Protein AF-A0A7S3JPE2-F1 (afdb_monomer_lite)

Secondary structure (DSSP, 8-state):
-PPPHHHHHHHHHHHHHHHTTSPP-HHHHHHHHHHHHHHHHH-SS--S--EEEBTTS-EEEGGG-EE-S-HHHHHHHHHH--S---BBPTTS-HHHHHHTTPEEHHHHHHHTTHHHHHHSPPPPGGGS-TT---HHHHHHHHHHHHHHTTEEEEEEEEE-----TTS-SSGGGGGGSS-EEEEEEEEGGGPPPPHHHHHHHHS-SSTT--GGGGGGT-S---------

InterPro domains:
  IPR052972 Sacsin chaperone regulator [PTHR15600] (1-226)

Structure (mmCIF, N/CA/C/O backbone):
data_AF-A0A7S3JPE2-F1
#
_entry.id   AF-A0A7S3JPE2-F1
#
loop_
_atom_site.group_PDB
_atom_site.id
_atom_site.type_symbol
_atom_site.label_atom_id
_atom_site.label_alt_id
_atom_site.label_comp_id
_atom_site.label_asym_id
_atom_site.label_entity_id
_atom_site.label_seq_id
_atom_site.pdbx_PDB_ins_code
_atom_site.Cartn_x
_atom_site.Cartn_y
_atom_site.Cartn_z
_atom_site.occupancy
_atom_site.B_iso_or_equiv
_atom_site.auth_seq_id
_atom_site.auth_comp_id
_atom_site.auth_asym_id
_atom_site.auth_atom_id
_atom_site.pdbx_PDB_model_num
ATOM 1 N N . GLU A 1 1 ? -33.546 12.720 31.652 1.00 46.75 1 GLU A N 1
ATOM 2 C CA . GLU A 1 1 ? -32.183 13.197 31.360 1.00 46.75 1 GLU A CA 1
ATOM 3 C C . GLU A 1 1 ? -31.677 12.345 30.214 1.00 46.75 1 GLU A C 1
ATOM 5 O O . GLU A 1 1 ? -31.741 11.127 30.328 1.00 46.75 1 GLU A O 1
ATOM 10 N N . GLU A 1 2 ? -31.349 12.950 29.074 1.00 67.19 2 GLU A N 1
ATOM 11 C CA . GLU A 1 2 ? -30.699 12.227 27.976 1.00 67.19 2 GLU A CA 1
ATOM 12 C C . GLU A 1 2 ? -29.197 12.232 28.249 1.00 67.19 2 GLU A C 1
ATOM 14 O O . GLU A 1 2 ? -28.631 13.287 28.535 1.00 67.19 2 GLU A O 1
ATOM 19 N N . PHE A 1 3 ? -28.575 11.055 28.217 1.00 73.44 3 PHE A N 1
ATOM 20 C CA . PHE A 1 3 ? -27.128 10.927 28.360 1.00 73.44 3 PHE A CA 1
ATOM 21 C C . PHE A 1 3 ? -26.433 11.560 27.154 1.00 73.44 3 PHE A C 1
ATOM 23 O O . PHE A 1 3 ? -26.803 11.304 26.006 1.00 73.44 3 PHE A O 1
ATOM 30 N N . GLY A 1 4 ? -25.429 12.390 27.419 1.00 81.44 4 GLY A N 1
ATOM 31 C CA . GLY A 1 4 ? -24.602 13.009 26.392 1.00 81.44 4 GLY A CA 1
ATOM 32 C C . GLY A 1 4 ? -23.394 12.149 26.020 1.00 81.44 4 GLY A C 1
ATOM 33 O O . GLY A 1 4 ? -23.005 11.226 26.732 1.00 81.44 4 GLY A O 1
ATOM 34 N N . VAL A 1 5 ? -22.731 12.508 24.918 1.00 84.31 5 VAL A N 1
ATOM 35 C CA . VAL A 1 5 ? -21.476 11.867 24.474 1.00 84.31 5 VAL A CA 1
ATOM 36 C C . VAL A 1 5 ? -20.401 11.887 25.569 1.00 84.31 5 VAL A C 1
ATOM 38 O O . VAL A 1 5 ? -19.693 10.900 25.765 1.00 84.31 5 VAL A O 1
ATOM 41 N N . GLU A 1 6 ? -20.308 12.988 26.314 1.00 85.75 6 GLU A N 1
ATOM 42 C CA . GLU A 1 6 ? -19.342 13.154 27.405 1.00 85.75 6 GLU A CA 1
ATOM 43 C C . GLU A 1 6 ? -19.553 12.147 28.545 1.00 85.75 6 GLU A C 1
ATOM 45 O O . GLU A 1 6 ? -18.578 11.679 29.136 1.00 85.75 6 GLU A O 1
ATOM 50 N N . ASP A 1 7 ? -20.801 11.746 28.813 1.00 87.69 7 ASP A N 1
ATOM 51 C CA . ASP A 1 7 ? -21.116 10.754 29.846 1.00 87.69 7 ASP A CA 1
ATOM 52 C C . ASP A 1 7 ? -20.586 9.370 29.450 1.00 87.69 7 ASP A C 1
ATOM 54 O O . ASP A 1 7 ? -20.010 8.652 30.272 1.00 87.69 7 ASP A O 1
ATOM 58 N N . TYR A 1 8 ? -20.700 9.013 28.167 1.00 88.56 8 TYR A N 1
ATOM 59 C CA . TYR A 1 8 ? -20.162 7.759 27.638 1.00 88.56 8 TYR A CA 1
ATOM 60 C C . TYR A 1 8 ? -18.626 7.752 27.612 1.00 88.56 8 TYR A C 1
ATOM 62 O O . TYR A 1 8 ? -18.006 6.747 27.969 1.00 88.56 8 TYR A O 1
ATOM 70 N N . ILE A 1 9 ? -17.990 8.879 27.266 1.00 88.12 9 ILE A N 1
ATOM 71 C CA . ILE A 1 9 ? -16.526 9.031 27.354 1.00 88.12 9 ILE A CA 1
ATOM 72 C C . ILE A 1 9 ? -16.065 8.892 28.811 1.00 88.12 9 ILE A C 1
ATOM 74 O O . ILE A 1 9 ? -15.059 8.235 29.097 1.00 88.12 9 ILE A O 1
ATOM 78 N N . PHE A 1 10 ? -16.801 9.484 29.751 1.00 88.19 10 PHE A N 1
ATOM 79 C CA . PHE A 1 10 ? -16.510 9.365 31.174 1.00 88.19 10 PHE A CA 1
ATOM 80 C C . PHE A 1 10 ? -16.657 7.923 31.675 1.00 88.19 10 PHE A C 1
ATOM 82 O O . PHE A 1 10 ? -15.790 7.448 32.413 1.00 88.19 10 PHE A O 1
ATOM 89 N N . ALA A 1 11 ? -17.691 7.203 31.234 1.00 89.38 11 ALA A N 1
ATOM 90 C CA . ALA A 1 11 ? -17.886 5.793 31.559 1.00 89.38 11 ALA A CA 1
ATOM 91 C C . ALA A 1 11 ? -16.708 4.924 31.081 1.00 89.38 11 ALA A C 1
ATOM 93 O O . ALA A 1 11 ? -16.171 4.142 31.866 1.00 89.38 11 ALA A O 1
ATOM 94 N N . LEU A 1 12 ? -16.220 5.129 29.852 1.00 89.75 12 LEU A N 1
ATOM 95 C CA . LEU A 1 12 ? -15.028 4.434 29.344 1.00 89.75 12 LEU A CA 1
ATOM 96 C C . LEU A 1 12 ? -13.778 4.719 30.189 1.00 89.75 12 LEU A C 1
ATOM 98 O O . LEU A 1 12 ? -13.019 3.805 30.504 1.00 89.75 12 LEU A O 1
ATOM 102 N N . ARG A 1 13 ? -13.583 5.969 30.626 1.00 88.38 13 ARG A N 1
ATOM 103 C CA . ARG A 1 13 ? -12.482 6.328 31.541 1.00 88.38 13 ARG A CA 1
ATOM 104 C C . ARG A 1 13 ? -12.628 5.685 32.920 1.00 88.38 13 ARG A C 1
ATOM 106 O O . ARG A 1 13 ? -11.625 5.427 33.582 1.00 88.38 13 ARG A O 1
ATOM 113 N N . MET A 1 14 ? -13.852 5.438 33.382 1.00 89.12 14 MET A N 1
ATOM 114 C CA . MET A 1 14 ? -14.084 4.718 34.636 1.00 89.12 14 MET A CA 1
ATOM 115 C C . MET A 1 14 ? -13.747 3.234 34.511 1.00 89.12 14 MET A C 1
ATOM 117 O O . MET A 1 14 ? -13.112 2.692 35.416 1.00 89.12 14 MET A O 1
ATOM 121 N N . ILE A 1 15 ? -14.087 2.608 33.381 1.00 88.12 15 ILE A N 1
ATOM 122 C CA . ILE A 1 15 ? -13.673 1.234 33.059 1.00 88.12 15 ILE A CA 1
ATOM 123 C C . ILE A 1 15 ? -12.139 1.146 33.034 1.00 88.12 15 ILE A C 1
ATOM 125 O O . ILE A 1 15 ? -11.559 0.309 33.726 1.00 88.12 15 ILE A O 1
ATOM 129 N N . GLU A 1 16 ? -11.470 2.074 32.341 1.00 89.00 16 GLU A N 1
ATOM 130 C CA . GLU A 1 16 ? -10.002 2.151 32.296 1.00 89.00 16 GLU A CA 1
ATOM 131 C C . GLU A 1 16 ? -9.390 2.300 33.697 1.00 89.00 16 GLU A C 1
ATOM 133 O O . GLU A 1 16 ? -8.467 1.574 34.053 1.00 89.00 16 GLU A O 1
ATOM 138 N N . LYS A 1 17 ? -9.918 3.197 34.541 1.00 88.31 17 LYS A N 1
ATOM 139 C CA . LYS A 1 17 ? -9.412 3.387 35.912 1.00 88.31 17 LYS A CA 1
ATOM 140 C C . LYS A 1 17 ? -9.622 2.169 36.806 1.00 88.31 17 LYS A C 1
ATOM 142 O O . LYS A 1 17 ? -8.779 1.908 37.662 1.00 88.31 17 LYS A O 1
ATOM 147 N N . ARG A 1 18 ? -10.736 1.450 36.638 1.00 88.31 18 ARG A N 1
ATOM 148 C CA . ARG A 1 18 ? -11.056 0.246 37.418 1.00 88.31 18 ARG A CA 1
ATOM 149 C C . ARG A 1 18 ? -10.109 -0.906 37.080 1.00 88.31 18 ARG A C 1
ATOM 15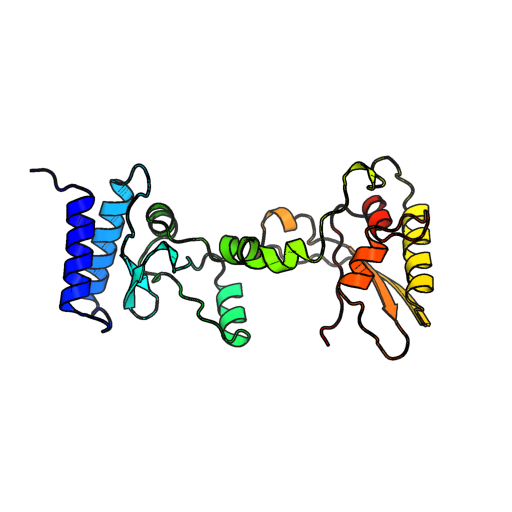1 O O . ARG A 1 18 ? -9.665 -1.609 37.981 1.00 88.31 18 ARG A O 1
ATOM 158 N N . ILE A 1 19 ? -9.815 -1.087 35.796 1.00 84.06 19 ILE A N 1
ATOM 159 C CA . ILE A 1 19 ? -9.074 -2.244 35.264 1.00 84.06 19 ILE A CA 1
ATOM 160 C C . ILE A 1 19 ? -7.566 -1.949 35.167 1.00 84.06 19 ILE A C 1
ATOM 162 O O . ILE A 1 19 ? -6.719 -2.848 35.240 1.00 84.06 19 ILE A O 1
ATOM 166 N N . GLY A 1 20 ? -7.207 -0.670 35.058 1.00 80.50 20 GLY A N 1
ATOM 167 C CA . GLY A 1 20 ? -5.842 -0.194 34.906 1.00 80.50 20 GLY A CA 1
ATOM 168 C C . GLY A 1 20 ? -5.256 -0.601 33.556 1.00 80.50 20 GLY A C 1
ATOM 169 O O . GLY A 1 20 ? -5.833 -0.350 32.506 1.00 80.50 20 GLY A O 1
ATOM 170 N N . ARG A 1 21 ? -4.076 -1.234 33.585 1.00 73.25 21 ARG A N 1
ATOM 171 C CA . ARG A 1 21 ? -3.385 -1.748 32.384 1.00 73.25 21 ARG A CA 1
ATOM 172 C C . ARG A 1 21 ? -3.678 -3.225 32.091 1.00 73.25 21 ARG A C 1
ATOM 174 O O . ARG A 1 21 ? -3.005 -3.819 31.249 1.00 73.25 21 ARG A O 1
ATOM 181 N N . SER A 1 22 ? -4.618 -3.821 32.816 1.00 84.06 22 SER A N 1
ATOM 182 C CA . SER A 1 22 ? -4.989 -5.229 32.656 1.00 84.06 22 SER A CA 1
ATOM 183 C C . SER A 1 22 ? -5.869 -5.427 31.419 1.00 84.06 22 SER A C 1
ATOM 185 O O . SER A 1 22 ? -6.397 -4.464 30.866 1.00 84.06 22 SER A O 1
ATOM 187 N N . GLN A 1 23 ? -6.006 -6.675 30.972 1.00 89.69 23 GLN A N 1
ATOM 188 C CA . GLN A 1 23 ? -6.914 -7.016 29.876 1.00 89.69 23 GLN A CA 1
ATOM 189 C C . GLN A 1 23 ? -8.369 -6.949 30.356 1.00 89.69 23 GLN A C 1
ATOM 191 O O . GLN A 1 23 ? -8.666 -7.369 31.474 1.00 89.69 23 GLN A O 1
ATOM 196 N N . LEU A 1 24 ? -9.244 -6.419 29.505 1.00 90.00 24 LEU A N 1
ATOM 197 C CA . LEU A 1 24 ? -10.694 -6.453 29.649 1.00 90.00 24 LEU A CA 1
ATOM 198 C C . LEU A 1 24 ? -11.154 -7.915 29.614 1.00 90.00 24 LEU A C 1
ATOM 200 O O . LEU A 1 24 ? -10.693 -8.696 28.768 1.00 90.00 24 LEU A O 1
ATOM 204 N N . ASP A 1 25 ? -12.060 -8.273 30.519 1.00 90.81 25 ASP A N 1
ATOM 205 C CA . ASP A 1 25 ? -12.820 -9.513 30.394 1.00 90.81 25 ASP A CA 1
ATOM 206 C C . ASP A 1 25 ? -13.872 -9.388 29.274 1.00 90.81 25 ASP A C 1
ATOM 208 O O . ASP A 1 25 ? -13.986 -8.348 28.617 1.00 90.81 25 ASP A O 1
ATOM 212 N N . ASP A 1 26 ? -14.588 -10.476 28.983 1.00 91.06 26 ASP A N 1
ATOM 213 C CA . ASP A 1 26 ? -15.545 -10.490 27.872 1.00 91.06 26 ASP A CA 1
ATOM 214 C C . ASP A 1 26 ? -16.728 -9.526 28.121 1.00 91.06 26 ASP A C 1
ATOM 216 O O . ASP A 1 26 ? -17.149 -8.834 27.191 1.00 91.06 26 ASP A O 1
ATOM 220 N N . ASP A 1 27 ? -17.192 -9.399 29.371 1.00 91.50 27 ASP A N 1
ATOM 221 C CA . ASP A 1 27 ? -18.303 -8.517 29.758 1.00 91.50 27 ASP A CA 1
ATOM 222 C C . ASP A 1 27 ? -17.912 -7.032 29.641 1.00 91.50 27 ASP A C 1
ATOM 224 O O . ASP A 1 27 ? -18.658 -6.208 29.101 1.00 91.50 27 ASP A O 1
ATOM 228 N N . ASP A 1 28 ? -16.720 -6.673 30.117 1.00 90.88 28 ASP A N 1
ATOM 229 C CA . ASP A 1 28 ? -16.182 -5.317 30.059 1.00 90.88 28 ASP A CA 1
ATOM 230 C C . ASP A 1 28 ? -15.832 -4.911 28.626 1.00 90.88 28 ASP A C 1
ATOM 232 O O . ASP A 1 28 ? -15.977 -3.743 28.252 1.00 90.88 28 ASP A O 1
ATOM 236 N N . LEU A 1 29 ? -15.399 -5.865 27.800 1.00 92.56 29 LEU A N 1
ATOM 237 C CA . LEU A 1 29 ? -15.148 -5.644 26.381 1.00 92.56 29 LEU A CA 1
ATOM 238 C C . LEU A 1 29 ? -16.448 -5.383 25.609 1.00 92.56 29 LEU A C 1
ATOM 240 O O . LEU A 1 29 ? -16.477 -4.494 24.749 1.00 92.56 29 LEU A O 1
ATOM 244 N N . GLU A 1 30 ? -17.519 -6.118 25.909 1.00 93.00 30 GLU A N 1
ATOM 245 C CA . GLU A 1 30 ? -18.840 -5.891 25.318 1.00 93.00 30 GLU A CA 1
ATOM 246 C C . GLU A 1 30 ? -19.401 -4.525 25.740 1.00 93.00 30 GLU A C 1
ATOM 248 O O . GLU A 1 30 ? -19.818 -3.734 24.888 1.00 93.00 30 GLU A O 1
ATOM 253 N N . GLN A 1 31 ? -19.299 -4.183 27.030 1.00 91.94 31 GLN A N 1
ATOM 254 C CA . GLN A 1 31 ? -19.684 -2.864 27.545 1.00 91.94 31 GLN A CA 1
ATOM 255 C C . GLN A 1 31 ? -18.890 -1.736 26.880 1.00 91.94 31 GLN A C 1
ATOM 257 O O . GLN A 1 31 ? -19.478 -0.761 26.408 1.00 91.94 31 GLN A O 1
ATOM 262 N N . ALA A 1 32 ? -17.563 -1.868 26.792 1.00 92.56 32 ALA A N 1
ATOM 263 C CA . ALA A 1 32 ? -16.717 -0.883 26.130 1.00 92.56 32 ALA A CA 1
ATOM 264 C C . ALA A 1 32 ? -17.093 -0.723 24.649 1.00 92.56 32 ALA A C 1
ATOM 266 O O . ALA A 1 32 ? -17.214 0.401 24.165 1.00 92.56 32 ALA A O 1
ATOM 267 N N . SER A 1 33 ? -17.341 -1.830 23.943 1.00 92.81 33 SER A N 1
ATOM 268 C CA . SER A 1 33 ? -17.751 -1.810 22.532 1.00 92.81 33 SER A CA 1
ATOM 269 C C . SER A 1 33 ? -19.107 -1.114 22.348 1.00 92.81 33 SER A C 1
ATOM 271 O O . SER A 1 33 ? -19.264 -0.299 21.436 1.00 92.81 33 SER A O 1
ATOM 273 N N . SER A 1 34 ? -20.067 -1.359 23.247 1.00 92.50 34 SER A N 1
ATOM 274 C CA . SER A 1 34 ? -21.370 -0.687 23.232 1.00 92.50 34 SER A CA 1
ATOM 275 C C . SER A 1 34 ? -21.245 0.816 23.490 1.00 92.50 34 SER A C 1
ATOM 277 O O . SER A 1 34 ? -21.874 1.606 22.789 1.00 92.50 34 SER A O 1
ATOM 279 N N . LEU A 1 35 ? -20.425 1.234 24.461 1.00 91.81 35 LEU A N 1
ATOM 280 C CA . LEU A 1 35 ? -20.187 2.653 24.754 1.00 91.81 35 LEU A CA 1
ATOM 281 C C . LEU A 1 35 ? -19.543 3.372 23.564 1.00 91.81 35 LEU A C 1
ATOM 283 O O . LEU A 1 35 ? -19.955 4.477 23.218 1.00 91.81 35 LEU A O 1
ATOM 287 N N . VAL A 1 36 ? -18.582 2.730 22.896 1.00 92.38 36 VAL A N 1
ATOM 288 C CA . VAL A 1 36 ? -17.956 3.266 21.678 1.00 92.38 36 VAL A CA 1
ATOM 289 C C . VAL A 1 36 ? -18.983 3.452 20.556 1.00 92.38 36 VAL A C 1
ATOM 291 O O . VAL A 1 36 ? -18.939 4.472 19.868 1.00 92.38 36 VAL A O 1
ATOM 294 N N . ASN A 1 37 ? -19.942 2.531 20.393 1.00 91.75 37 ASN A N 1
ATOM 295 C CA . ASN A 1 37 ? -21.015 2.703 19.410 1.00 91.75 37 ASN A CA 1
ATOM 296 C C . ASN A 1 37 ? -21.909 3.914 19.732 1.00 91.75 37 ASN A C 1
ATOM 298 O O . ASN A 1 37 ? -22.135 4.753 18.863 1.00 91.75 37 ASN A O 1
ATOM 302 N N . MET A 1 38 ? -22.336 4.066 20.992 1.00 90.25 38 MET A N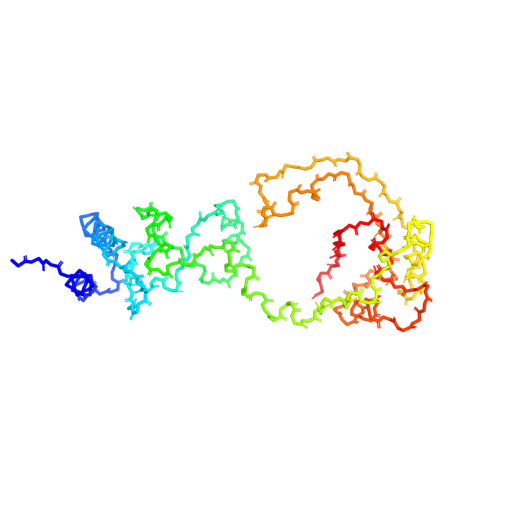 1
ATOM 303 C CA . MET A 1 38 ? -23.146 5.220 21.422 1.00 90.25 38 MET A CA 1
ATOM 304 C C . MET A 1 38 ? -22.416 6.552 21.193 1.00 90.25 38 MET A C 1
ATOM 306 O O . MET A 1 38 ? -23.005 7.534 20.743 1.00 90.25 38 MET A O 1
ATOM 310 N N . ILE A 1 39 ? -21.104 6.578 21.446 1.00 89.00 39 ILE A N 1
ATOM 311 C CA . ILE A 1 39 ? -20.248 7.737 21.166 1.00 89.00 39 ILE A CA 1
ATOM 312 C C . ILE A 1 39 ? -20.219 8.039 19.659 1.00 89.00 39 ILE A C 1
ATOM 314 O O . ILE A 1 39 ? -20.378 9.191 19.261 1.00 89.00 39 ILE A O 1
ATOM 318 N N . ALA A 1 40 ? -20.063 7.024 18.807 1.00 88.44 40 ALA A N 1
ATOM 319 C CA . ALA A 1 40 ? -20.028 7.197 17.353 1.00 88.44 40 ALA A CA 1
ATOM 320 C C . ALA A 1 40 ? -21.366 7.662 16.746 1.00 88.44 40 ALA A C 1
ATOM 322 O O . ALA A 1 40 ? -21.377 8.267 15.671 1.00 88.44 40 ALA A O 1
ATOM 323 N N . GLU A 1 41 ? -22.492 7.369 17.397 1.00 86.88 41 GLU A N 1
ATOM 324 C CA . GLU A 1 41 ? -23.819 7.847 16.994 1.00 86.88 41 GLU A CA 1
ATOM 325 C C . GLU A 1 41 ? -24.047 9.319 17.374 1.00 86.88 41 GLU A C 1
ATOM 327 O O . GLU A 1 41 ? -24.663 10.056 16.605 1.00 86.88 41 GLU A O 1
ATOM 332 N N . GLY A 1 42 ? -23.516 9.764 18.521 1.00 80.38 42 GLY A N 1
ATOM 333 C CA . GLY A 1 42 ? -23.706 11.127 19.035 1.00 80.38 42 GLY A CA 1
ATOM 334 C C . GLY A 1 42 ? -22.644 12.157 18.621 1.00 80.38 42 GLY A C 1
ATOM 335 O O . GLY A 1 42 ? -22.884 13.362 18.731 1.00 80.38 42 GLY A O 1
ATOM 336 N N . ILE A 1 43 ? -21.466 11.734 18.149 1.00 76.69 43 ILE A N 1
ATOM 337 C CA . ILE A 1 43 ? -20.397 12.653 17.728 1.00 76.69 43 ILE A CA 1
ATOM 338 C C . ILE A 1 43 ? -20.718 13.275 16.361 1.00 76.69 43 ILE A C 1
ATOM 340 O O . ILE A 1 43 ? -20.802 12.588 15.347 1.00 76.69 43 ILE A O 1
ATOM 344 N N . SER A 1 44 ? -20.817 14.609 16.323 1.00 65.88 44 SER A N 1
ATOM 345 C CA . SER A 1 44 ? -20.858 15.391 15.072 1.00 65.88 44 SER A CA 1
ATOM 346 C C . SER A 1 44 ? -19.471 15.860 14.605 1.00 65.88 44 SER A C 1
ATOM 348 O O . SER A 1 44 ? -19.291 16.147 13.425 1.00 65.88 44 SER A O 1
ATOM 350 N N . SER A 1 45 ? -18.487 15.950 15.509 1.00 57.84 45 SER A N 1
ATOM 351 C CA . SER A 1 45 ? -17.084 16.250 15.190 1.00 57.84 45 SER A CA 1
ATOM 352 C C . SER A 1 45 ? -16.170 15.789 16.333 1.00 57.84 45 SER A C 1
ATOM 354 O O . SER A 1 45 ? -16.507 15.959 17.505 1.00 57.84 45 SER A O 1
ATOM 356 N N . THR A 1 46 ? -15.039 15.162 16.011 1.00 54.09 46 THR A N 1
ATOM 357 C CA . THR A 1 46 ? -14.129 14.520 16.973 1.00 54.09 46 THR A CA 1
ATOM 358 C C . THR A 1 46 ? -13.282 15.558 17.713 1.00 54.09 46 THR A C 1
ATOM 360 O O . THR A 1 46 ? -12.269 16.016 17.187 1.00 54.09 46 THR A O 1
ATOM 363 N N . ALA A 1 47 ? -13.676 15.932 18.932 1.00 48.62 47 ALA A N 1
ATOM 364 C CA . ALA A 1 47 ? -12.899 16.834 19.795 1.00 48.62 47 ALA A CA 1
ATOM 365 C C . ALA A 1 47 ? -12.442 16.190 21.123 1.00 48.62 47 ALA A C 1
ATOM 367 O O . ALA A 1 47 ? -12.002 16.891 22.029 1.00 48.62 47 ALA A O 1
ATOM 368 N N . GLY A 1 48 ? -12.512 14.861 21.251 1.00 58.03 48 GLY A N 1
ATOM 369 C CA . GLY A 1 48 ? -12.111 14.148 22.464 1.00 58.03 48 GLY A CA 1
ATOM 370 C C . GLY A 1 48 ? -11.272 12.913 22.160 1.00 58.03 48 GLY A C 1
ATOM 371 O O . GLY A 1 48 ? -11.577 12.172 21.231 1.00 58.03 48 GLY A O 1
ATOM 372 N N . HIS A 1 49 ? -10.237 12.673 22.971 1.00 78.19 49 HIS A N 1
ATOM 373 C CA . HIS A 1 49 ? -9.473 11.424 22.965 1.00 78.19 49 HIS A CA 1
ATOM 374 C C . HIS A 1 49 ? -10.372 10.273 23.443 1.00 78.19 49 HIS A C 1
ATOM 376 O O . HIS A 1 49 ? -10.466 10.005 24.647 1.00 78.19 49 HIS A O 1
ATOM 382 N N . VAL A 1 50 ? -11.078 9.638 22.506 1.00 89.81 50 VAL A N 1
ATOM 383 C CA . VAL A 1 50 ? -11.922 8.471 22.780 1.00 89.81 50 VAL A CA 1
ATOM 384 C C . VAL A 1 50 ? -11.025 7.263 23.029 1.00 89.81 50 VAL A C 1
ATOM 386 O O . VAL A 1 50 ? -10.053 7.029 22.308 1.00 89.81 50 VAL A O 1
ATOM 389 N N . LEU A 1 51 ? -11.344 6.502 24.073 1.00 91.69 51 LEU A N 1
ATOM 390 C CA . LEU A 1 51 ? -10.702 5.224 24.346 1.00 91.69 51 LEU A CA 1
ATOM 391 C C . LEU A 1 51 ? -11.450 4.122 23.605 1.00 91.69 51 LEU A C 1
ATOM 393 O O . LEU A 1 51 ? -12.673 4.050 23.670 1.00 91.69 51 LEU A O 1
ATOM 397 N N . VAL A 1 52 ? -10.717 3.244 22.937 1.00 93.12 52 VAL A N 1
ATOM 398 C CA . VAL A 1 52 ? -11.261 2.059 22.278 1.00 93.12 52 VAL A CA 1
ATOM 399 C C . VAL A 1 52 ? -10.409 0.838 22.647 1.00 93.12 52 VAL A C 1
ATOM 401 O O . VAL A 1 52 ? -9.202 0.981 22.864 1.00 93.12 52 VAL A O 1
ATOM 404 N N . PRO A 1 53 ? -11.005 -0.358 22.770 1.00 93.69 53 PRO A N 1
ATOM 405 C CA . PRO A 1 53 ? -10.260 -1.598 22.945 1.00 93.69 53 PRO A CA 1
ATOM 406 C C . PRO A 1 53 ? -9.260 -1.854 21.805 1.00 93.69 53 PRO A C 1
ATOM 408 O O . PRO A 1 53 ? -9.611 -1.762 20.628 1.00 93.69 53 PRO A O 1
ATOM 411 N N . ASP A 1 54 ? -8.022 -2.203 22.160 1.00 92.75 54 ASP A N 1
ATOM 412 C CA . ASP A 1 54 ? -7.008 -2.743 21.248 1.00 92.75 54 ASP A CA 1
ATOM 413 C C . ASP A 1 54 ? -7.133 -4.274 21.102 1.00 92.75 54 ASP A C 1
ATOM 415 O O . ASP A 1 54 ? -7.884 -4.932 21.827 1.00 92.75 54 ASP A O 1
ATOM 419 N N . GLU A 1 55 ? -6.408 -4.861 20.149 1.00 90.81 55 GLU A N 1
ATOM 420 C CA . GLU A 1 55 ? -6.390 -6.316 19.918 1.00 90.81 55 GLU A CA 1
ATOM 421 C C . GLU A 1 55 ? -6.006 -7.149 21.146 1.00 90.81 55 GLU A C 1
ATOM 423 O O . GLU A 1 55 ? -6.456 -8.286 21.284 1.00 90.81 55 GLU A O 1
ATOM 428 N N . GLU A 1 56 ? -5.213 -6.598 22.066 1.00 89.56 56 GLU A N 1
ATOM 429 C CA . GLU A 1 56 ? -4.868 -7.271 23.317 1.00 89.56 56 GLU A CA 1
ATOM 430 C C . GLU A 1 56 ? -5.904 -7.051 24.427 1.00 89.56 56 GLU A C 1
ATOM 432 O O . GLU A 1 56 ? -5.620 -7.354 25.592 1.00 89.56 56 GLU A O 1
ATOM 437 N N . ARG A 1 57 ? -7.096 -6.556 24.074 1.00 91.88 57 ARG A N 1
ATOM 438 C CA . ARG A 1 57 ? -8.218 -6.271 24.971 1.00 91.88 57 ARG A CA 1
ATOM 439 C C . ARG A 1 57 ? -7.881 -5.208 26.015 1.00 91.88 57 ARG A C 1
ATOM 441 O O . ARG A 1 57 ? -8.244 -5.356 27.174 1.00 91.88 57 ARG A O 1
ATOM 448 N N . ARG A 1 58 ? -7.182 -4.132 25.655 1.00 91.88 58 ARG A N 1
ATOM 449 C CA . ARG A 1 58 ? -6.924 -2.990 26.553 1.00 91.88 58 ARG A CA 1
ATOM 450 C C . ARG A 1 58 ? -7.481 -1.700 25.976 1.00 91.88 58 ARG A C 1
ATOM 452 O O . ARG A 1 58 ? -7.349 -1.432 24.785 1.00 91.88 58 ARG A O 1
ATOM 459 N N . LEU A 1 59 ? -8.048 -0.855 26.833 1.00 91.56 59 LEU A N 1
ATOM 460 C CA . LEU A 1 59 ? -8.494 0.476 26.426 1.00 91.56 59 LEU A CA 1
ATOM 461 C C . LEU A 1 59 ? -7.297 1.349 26.046 1.00 91.56 59 LEU A C 1
ATOM 463 O O . LEU A 1 59 ? -6.327 1.468 26.791 1.00 91.56 59 LEU A O 1
ATOM 467 N N . SER A 1 60 ? -7.371 1.932 24.855 1.00 90.88 60 SER A N 1
ATOM 468 C CA . SER A 1 60 ? -6.295 2.697 24.238 1.00 90.88 60 SER A CA 1
ATOM 469 C C . SER A 1 60 ? -6.850 3.889 23.483 1.00 90.88 60 SER A C 1
ATOM 471 O O . SER A 1 60 ? -7.981 3.867 23.012 1.00 90.88 60 SER A O 1
ATOM 473 N N . ILE A 1 61 ? -6.049 4.940 23.338 1.00 91.12 61 ILE A N 1
ATOM 474 C CA . ILE A 1 61 ? -6.468 6.150 22.628 1.00 91.12 61 ILE A CA 1
ATOM 475 C C . ILE A 1 61 ? -6.703 5.811 21.150 1.00 91.12 61 ILE A C 1
ATOM 477 O O . ILE A 1 61 ? -5.786 5.319 20.489 1.00 91.12 61 ILE A O 1
ATOM 481 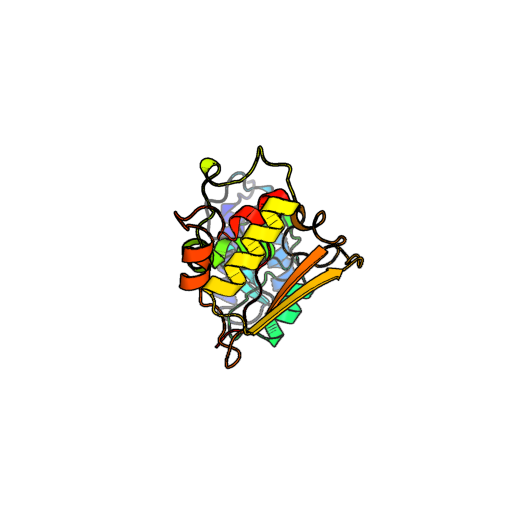N N . ALA A 1 62 ? -7.900 6.111 20.637 1.00 91.38 62 ALA A N 1
ATOM 482 C CA . ALA A 1 62 ? -8.327 5.797 19.272 1.00 91.38 62 ALA A CA 1
ATOM 483 C C . ALA A 1 62 ? -7.327 6.274 18.205 1.00 91.38 62 ALA A C 1
ATOM 485 O O . ALA A 1 62 ? -6.968 5.515 17.312 1.00 91.38 62 ALA A O 1
ATOM 486 N N . GLU A 1 63 ? -6.789 7.485 18.359 1.00 88.44 63 GLU A N 1
ATOM 487 C CA . GLU A 1 63 ? -5.812 8.092 17.440 1.00 88.44 63 GLU A CA 1
ATOM 488 C C . GLU A 1 63 ? -4.480 7.327 17.335 1.00 88.44 63 GLU A C 1
ATOM 490 O O . GLU A 1 63 ? -3.735 7.503 16.369 1.00 88.44 63 GLU A O 1
ATOM 495 N N . THR A 1 64 ? -4.162 6.498 18.336 1.00 87.94 64 THR A N 1
ATOM 496 C CA . THR A 1 64 ? -2.939 5.675 18.373 1.00 87.94 64 THR A CA 1
ATOM 497 C C . THR A 1 64 ? -3.137 4.286 17.773 1.00 87.94 64 THR A C 1
ATOM 499 O O . THR A 1 64 ? -2.177 3.520 17.686 1.00 87.94 64 THR A O 1
ATOM 502 N N . LEU A 1 65 ? -4.373 3.953 17.394 1.00 90.81 65 LEU A N 1
ATOM 503 C CA . LEU A 1 65 ? -4.759 2.659 16.855 1.00 90.81 65 LEU A CA 1
ATOM 504 C C . LEU A 1 65 ? -5.091 2.754 15.365 1.00 90.81 65 LEU A C 1
ATOM 506 O O . LEU A 1 65 ? -5.433 3.820 14.842 1.00 90.81 65 LEU A O 1
ATOM 510 N N . ALA A 1 66 ? -5.026 1.604 14.698 1.00 91.31 66 ALA A N 1
ATOM 511 C CA . ALA A 1 66 ? -5.429 1.451 13.309 1.00 91.31 66 ALA A CA 1
ATOM 512 C C . ALA A 1 66 ? -6.540 0.405 13.146 1.00 91.31 66 ALA A C 1
ATOM 514 O O . ALA A 1 66 ? -6.540 -0.622 13.822 1.00 91.31 66 ALA A O 1
ATOM 515 N N . VAL A 1 67 ? -7.477 0.629 12.229 1.00 92.56 67 VAL A N 1
ATOM 516 C CA . VAL A 1 67 ? -8.399 -0.417 11.769 1.00 92.56 67 VAL A CA 1
ATOM 517 C C . VAL A 1 67 ? -7.662 -1.331 10.795 1.00 92.56 67 VAL A C 1
ATOM 519 O O . VAL A 1 67 ? -7.006 -0.834 9.879 1.00 92.56 67 VAL A O 1
ATOM 522 N N . ASP A 1 68 ? -7.801 -2.649 10.958 1.00 89.50 68 ASP A N 1
ATOM 523 C CA . ASP A 1 68 ? -7.239 -3.634 10.028 1.00 89.50 68 ASP A CA 1
ATOM 524 C C . ASP A 1 68 ? -8.079 -3.776 8.744 1.00 89.50 68 ASP A C 1
ATOM 526 O O . ASP A 1 68 ? -8.722 -4.792 8.487 1.00 89.50 68 ASP A O 1
ATOM 530 N N . ASP A 1 69 ? -8.090 -2.729 7.919 1.00 86.12 69 ASP A N 1
ATOM 531 C CA . ASP A 1 69 ? -8.774 -2.701 6.619 1.00 86.12 69 ASP A CA 1
ATOM 532 C C . ASP A 1 69 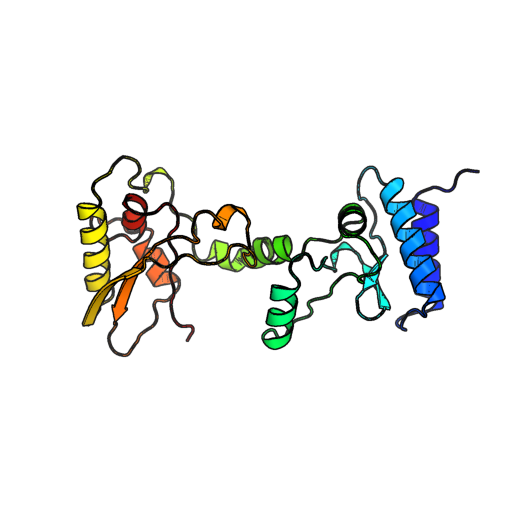? -7.997 -3.437 5.502 1.00 86.12 69 ASP A C 1
ATOM 534 O O . ASP A 1 69 ? -8.426 -3.483 4.339 1.00 86.12 69 ASP A O 1
ATOM 538 N N . VAL A 1 70 ? -6.842 -4.016 5.852 1.00 84.75 70 VAL A N 1
ATOM 539 C CA . VAL A 1 70 ? -5.962 -4.824 4.996 1.00 84.75 70 VAL A CA 1
ATOM 540 C C . VAL A 1 70 ? -5.320 -5.985 5.780 1.00 84.75 70 VAL A C 1
ATOM 542 O O . VAL A 1 70 ? -4.095 -6.020 5.925 1.00 84.75 70 VAL A O 1
ATOM 545 N N . PRO A 1 71 ? -6.093 -7.010 6.195 1.00 85.06 71 PRO A N 1
ATOM 546 C CA . PRO A 1 71 ? -5.572 -8.093 7.044 1.00 85.06 71 PRO A CA 1
ATOM 547 C C . PRO A 1 71 ? -4.397 -8.871 6.435 1.00 85.06 71 PRO A C 1
ATOM 549 O O . PRO A 1 71 ? -3.513 -9.364 7.134 1.00 85.06 71 PRO A O 1
ATOM 552 N N . TRP A 1 72 ? -4.347 -8.962 5.102 1.00 83.19 72 TRP A N 1
ATOM 553 C CA . TRP A 1 72 ? -3.229 -9.580 4.381 1.00 83.19 72 TRP A CA 1
ATOM 554 C C . TRP A 1 72 ? -1.912 -8.808 4.562 1.00 83.19 72 TRP A C 1
ATOM 556 O O . TRP A 1 72 ? -0.841 -9.413 4.568 1.00 83.19 72 TRP A O 1
ATOM 566 N N . LEU A 1 73 ? -1.981 -7.484 4.725 1.00 81.31 73 LEU A N 1
ATOM 567 C CA . LEU A 1 73 ? -0.820 -6.622 4.911 1.00 81.31 73 LEU A CA 1
ATOM 568 C C . LEU A 1 73 ? -0.412 -6.562 6.378 1.00 81.31 73 LEU A C 1
ATOM 570 O O . LEU A 1 73 ? 0.775 -6.663 6.674 1.00 81.31 73 LEU A O 1
ATOM 574 N N . SER A 1 74 ? -1.374 -6.456 7.299 1.00 82.50 74 SER A N 1
ATOM 575 C CA . SER A 1 74 ? -1.091 -6.470 8.738 1.00 82.50 74 SER A CA 1
ATOM 576 C C . SER A 1 74 ? -0.392 -7.772 9.156 1.00 82.50 74 SER A C 1
ATOM 578 O O . SER A 1 74 ? 0.584 -7.733 9.906 1.00 82.50 74 SER A O 1
ATOM 580 N N . ALA A 1 75 ? -0.805 -8.919 8.603 1.00 82.56 75 ALA A N 1
ATOM 581 C CA . ALA A 1 75 ? -0.143 -10.206 8.812 1.00 82.56 75 ALA A CA 1
ATOM 582 C C . ALA A 1 75 ? 1.319 -10.197 8.328 1.00 82.56 75 ALA A C 1
ATOM 584 O O . ALA A 1 75 ? 2.214 -10.608 9.066 1.00 82.56 75 ALA A O 1
ATOM 585 N N . ALA A 1 76 ? 1.577 -9.671 7.125 1.00 79.94 76 ALA A N 1
ATOM 586 C CA . ALA A 1 76 ? 2.925 -9.568 6.562 1.00 79.94 76 ALA A CA 1
ATOM 587 C C . ALA A 1 76 ? 3.813 -8.547 7.303 1.00 79.94 76 ALA A C 1
ATOM 589 O O . ALA A 1 76 ? 5.027 -8.733 7.425 1.00 79.94 76 ALA A O 1
ATOM 590 N N . LEU A 1 77 ? 3.227 -7.464 7.817 1.00 78.00 77 LEU A N 1
ATOM 591 C CA . LEU A 1 77 ? 3.940 -6.483 8.633 1.00 78.00 77 LEU A CA 1
ATOM 592 C C . LEU A 1 77 ? 4.332 -7.080 9.982 1.00 78.00 77 LEU A C 1
ATOM 594 O O . LEU A 1 77 ? 5.470 -6.908 10.395 1.00 78.00 77 LEU A O 1
ATOM 598 N N . ARG A 1 78 ? 3.457 -7.852 10.635 1.00 76.81 78 ARG A N 1
ATOM 599 C CA . ARG A 1 78 ? 3.796 -8.535 11.896 1.00 76.81 78 ARG A CA 1
ATOM 600 C C . ARG A 1 78 ? 4.947 -9.528 11.749 1.00 76.81 78 ARG A C 1
ATOM 602 O O . ARG A 1 78 ? 5.724 -9.692 12.684 1.00 76.81 78 ARG A O 1
ATOM 609 N N . THR A 1 79 ? 5.081 -10.175 10.591 1.00 72.62 79 THR A N 1
ATOM 610 C CA . THR A 1 79 ? 6.196 -11.100 10.342 1.00 72.62 79 THR A CA 1
ATOM 611 C C . THR A 1 79 ? 7.528 -10.389 10.096 1.00 72.62 79 THR A C 1
ATOM 613 O O . THR A 1 79 ? 8.571 -10.953 10.412 1.00 72.62 79 THR A O 1
ATOM 616 N N . ASN A 1 80 ? 7.507 -9.168 9.546 1.00 61.88 80 ASN A N 1
ATOM 617 C CA . ASN A 1 80 ? 8.706 -8.498 9.023 1.00 61.88 80 ASN A CA 1
ATOM 618 C C . ASN A 1 80 ? 9.122 -7.231 9.793 1.00 61.88 80 ASN A C 1
ATOM 620 O O . ASN A 1 80 ? 10.287 -6.839 9.744 1.00 61.88 80 ASN A O 1
ATOM 624 N N . ALA A 1 81 ? 8.205 -6.574 10.502 1.00 55.59 81 ALA A N 1
ATOM 625 C CA . ALA A 1 81 ? 8.450 -5.308 11.180 1.00 55.59 81 ALA A CA 1
ATOM 626 C C . ALA A 1 81 ? 8.718 -5.508 12.678 1.00 55.59 81 ALA A C 1
ATOM 628 O O . ALA A 1 81 ? 7.929 -6.108 13.406 1.00 55.59 81 ALA A O 1
ATOM 629 N N . ARG A 1 82 ? 9.812 -4.915 13.171 1.00 46.53 82 ARG A N 1
ATOM 630 C CA . ARG A 1 82 ? 10.022 -4.653 14.603 1.00 46.53 82 ARG A CA 1
ATOM 631 C C . ARG A 1 82 ? 9.367 -3.311 14.945 1.00 46.53 82 ARG A C 1
ATOM 633 O O . ARG A 1 82 ? 10.049 -2.293 14.977 1.00 46.53 82 ARG A O 1
ATOM 640 N N . GLY A 1 83 ? 8.048 -3.280 15.137 1.00 55.47 83 GLY A N 1
ATOM 641 C CA . GLY A 1 83 ? 7.340 -2.025 15.410 1.00 55.47 83 GLY A CA 1
ATOM 642 C C . GLY A 1 83 ? 5.916 -2.195 15.934 1.00 55.47 83 GLY A C 1
ATOM 643 O O . GLY A 1 83 ? 5.234 -3.162 15.608 1.00 55.47 83 GLY A O 1
ATOM 644 N N . CYS A 1 84 ? 5.499 -1.227 16.755 1.00 63.31 84 CYS A N 1
ATOM 645 C CA . CYS A 1 84 ? 4.255 -1.150 17.524 1.00 63.31 84 CYS A CA 1
ATOM 646 C C . CYS A 1 84 ? 3.007 -0.925 16.648 1.00 63.31 84 CYS A C 1
ATOM 648 O O . CYS A 1 84 ? 2.298 0.063 16.839 1.00 63.31 84 CYS A O 1
ATOM 650 N N . LEU A 1 85 ? 2.742 -1.792 15.666 1.00 79.12 85 LEU A N 1
ATOM 651 C CA . LEU A 1 85 ? 1.451 -1.786 14.983 1.00 79.12 85 LEU A CA 1
ATOM 652 C C . LEU A 1 85 ? 0.379 -2.179 16.003 1.00 79.12 85 LEU A C 1
ATOM 654 O O . LEU A 1 85 ? 0.319 -3.332 16.419 1.00 79.12 85 LEU A O 1
ATOM 658 N N . ARG A 1 86 ? -0.434 -1.212 16.426 1.00 87.44 86 ARG A N 1
ATOM 659 C CA . ARG A 1 86 ? -1.523 -1.431 17.377 1.00 87.44 86 ARG A CA 1
ATOM 660 C C . ARG A 1 86 ? -2.837 -1.313 16.635 1.00 87.44 86 ARG A C 1
ATOM 6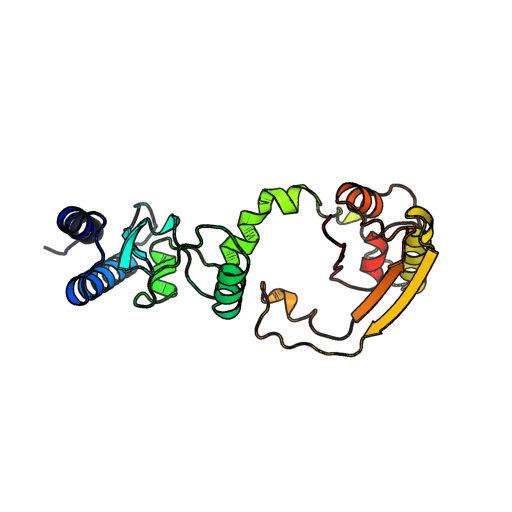62 O O . ARG A 1 86 ? -3.162 -0.234 16.135 1.00 87.44 86 ARG A O 1
ATOM 669 N N . LEU A 1 87 ? -3.568 -2.415 16.534 1.00 91.31 87 LEU A N 1
ATOM 670 C CA . LEU A 1 87 ? -4.852 -2.408 15.850 1.00 91.31 87 LEU A CA 1
ATOM 671 C C . LEU A 1 87 ? -5.997 -2.288 16.855 1.00 91.31 87 LEU A C 1
ATOM 673 O O . LEU A 1 87 ? -5.890 -2.682 18.020 1.00 91.31 87 LEU A O 1
ATOM 677 N N . CYS A 1 88 ? -7.086 -1.694 16.386 1.00 93.69 88 CYS A N 1
ATOM 678 C CA . CYS A 1 88 ? -8.362 -1.684 17.081 1.00 93.69 88 CYS A CA 1
ATOM 679 C C . CYS A 1 88 ? -8.904 -3.116 17.174 1.00 93.69 88 CYS A C 1
ATOM 681 O O . CYS A 1 88 ? -8.746 -3.908 16.243 1.00 93.69 88 CYS A O 1
ATOM 683 N N . HIS A 1 89 ? -9.551 -3.447 18.289 1.00 94.38 89 HIS A N 1
ATOM 684 C CA . HIS A 1 89 ? -10.139 -4.764 18.488 1.00 94.38 89 HIS A CA 1
ATOM 685 C C . HIS A 1 89 ? -11.236 -5.059 17.449 1.00 94.38 89 HIS A C 1
ATOM 687 O O . HIS A 1 89 ? -12.068 -4.205 17.141 1.00 94.38 89 HIS A O 1
ATOM 693 N N . ALA A 1 90 ? -11.306 -6.307 16.975 1.00 90.31 90 ALA A N 1
ATOM 694 C CA . ALA A 1 90 ? -12.249 -6.743 15.938 1.00 90.31 90 ALA A CA 1
ATOM 695 C C . ALA A 1 90 ? -13.740 -6.673 16.341 1.00 90.31 90 ALA A C 1
ATOM 697 O O . ALA A 1 90 ? -14.613 -6.828 15.490 1.00 90.31 90 ALA A O 1
ATOM 698 N N . SER A 1 91 ? -14.048 -6.444 17.624 1.00 89.81 91 SER A N 1
ATOM 699 C CA . SER A 1 91 ? -15.426 -6.219 18.094 1.00 89.81 91 SER A CA 1
ATOM 700 C C . SER A 1 91 ? -16.002 -4.881 17.628 1.00 89.81 91 SER A C 1
ATOM 702 O O . SER A 1 91 ? -17.221 -4.717 17.624 1.00 89.81 91 SER A O 1
ATOM 704 N N . ILE A 1 92 ? -15.154 -3.926 17.232 1.00 91.25 92 ILE A N 1
ATOM 705 C CA . ILE A 1 92 ? -15.587 -2.617 16.748 1.00 91.25 92 ILE A CA 1
ATOM 706 C C . ILE A 1 92 ? -15.607 -2.624 15.220 1.00 91.25 92 ILE A C 1
ATOM 708 O O . ILE A 1 92 ? -14.606 -2.897 14.563 1.00 91.25 92 ILE A O 1
ATOM 712 N N . ASN A 1 93 ? -16.754 -2.262 14.644 1.00 90.50 93 ASN A N 1
ATOM 713 C CA . ASN A 1 93 ? -16.899 -2.096 13.200 1.00 90.50 93 ASN A CA 1
ATOM 714 C C . ASN A 1 93 ? -16.011 -0.947 12.678 1.00 90.50 93 ASN A C 1
ATOM 716 O O . ASN A 1 93 ? -15.941 0.115 13.297 1.00 90.50 93 ASN A O 1
ATOM 720 N N . GLU A 1 94 ? -15.414 -1.118 11.497 1.00 90.44 94 GLU A N 1
ATOM 721 C CA . GLU A 1 94 ? -14.598 -0.106 10.810 1.00 90.44 94 GLU A CA 1
ATOM 722 C C . GLU A 1 94 ? -15.251 1.287 10.765 1.00 90.44 94 GLU A C 1
ATOM 724 O O . GLU A 1 94 ? -14.601 2.286 11.070 1.00 90.44 94 GLU A O 1
ATOM 729 N N . GLN A 1 95 ? -16.539 1.378 10.422 1.00 89.75 95 GLN A N 1
ATOM 730 C CA . GLN A 1 95 ? -17.240 2.659 10.307 1.00 89.75 95 GLN A CA 1
ATOM 731 C C . GLN A 1 95 ? -17.343 3.379 11.657 1.00 89.75 95 GLN A C 1
ATOM 733 O O . GLN A 1 95 ? -17.181 4.598 11.721 1.00 89.75 95 GLN A O 1
ATOM 738 N N . ILE A 1 96 ? -17.586 2.625 12.731 1.00 91.12 96 ILE A N 1
ATOM 739 C CA . ILE A 1 96 ? -17.649 3.138 14.104 1.00 91.12 96 ILE A CA 1
ATOM 740 C C . ILE A 1 96 ? -16.250 3.583 14.536 1.00 91.12 96 ILE A C 1
ATOM 742 O O . ILE A 1 96 ? -16.079 4.713 14.989 1.00 91.12 96 ILE A O 1
ATOM 746 N N . ALA A 1 97 ? -15.243 2.731 14.326 1.00 91.56 97 ALA A N 1
ATOM 747 C CA . ALA A 1 97 ? -13.853 3.008 14.671 1.00 91.56 97 ALA A CA 1
ATOM 748 C C . ALA A 1 97 ? -13.346 4.301 14.006 1.00 91.56 97 ALA A C 1
ATOM 750 O O . ALA A 1 97 ? -12.771 5.160 14.675 1.00 91.56 97 ALA A O 1
ATOM 751 N N . ARG A 1 98 ? -13.630 4.498 12.711 1.00 89.94 98 ARG A N 1
ATOM 752 C CA . ARG A 1 98 ? -13.242 5.723 11.993 1.00 89.94 98 ARG A CA 1
ATOM 753 C C . ARG A 1 98 ? -13.944 6.969 12.529 1.00 89.94 98 ARG A C 1
ATOM 755 O O . ARG A 1 98 ? -13.305 8.009 12.656 1.00 89.94 98 ARG A O 1
ATOM 762 N N . LYS A 1 99 ? -15.228 6.874 12.894 1.00 89.44 99 LYS A N 1
ATOM 763 C CA . LYS A 1 99 ? -15.975 8.000 13.486 1.00 89.44 99 LYS A CA 1
ATOM 764 C C . LYS A 1 99 ? -15.408 8.459 14.828 1.00 89.44 99 LYS A C 1
ATOM 766 O O . LYS A 1 99 ? -15.468 9.646 15.122 1.00 89.44 99 LYS A O 1
ATOM 771 N N . VAL A 1 100 ? -14.861 7.543 15.627 1.00 89.06 100 VAL A N 1
ATOM 772 C CA . VAL A 1 100 ? -14.258 7.870 16.932 1.00 89.06 100 VAL A CA 1
ATOM 773 C C . VAL A 1 100 ? -12.770 8.229 16.848 1.00 89.06 100 VAL A C 1
ATOM 775 O O . VAL A 1 100 ? -12.139 8.454 17.877 1.00 89.06 100 VAL A O 1
ATOM 778 N N . GLY A 1 101 ? -12.209 8.321 15.635 1.00 88.25 101 GLY A N 1
ATOM 779 C CA . GLY A 1 101 ? -10.847 8.807 15.393 1.00 88.25 101 GLY A CA 1
ATOM 780 C C . GLY A 1 101 ? -9.780 7.727 15.191 1.00 88.25 101 GLY A C 1
ATOM 781 O O . GLY A 1 101 ? -8.598 8.064 15.121 1.00 88.25 101 GLY A O 1
ATOM 782 N N . VAL A 1 102 ? -10.156 6.447 15.072 1.00 91.12 102 VAL A N 1
ATOM 783 C CA . VAL A 1 102 ? -9.218 5.382 14.672 1.00 91.12 102 VAL A CA 1
ATOM 784 C C . VAL A 1 102 ? -8.882 5.536 13.189 1.00 91.12 102 VAL A C 1
ATOM 786 O O . VAL A 1 102 ? -9.773 5.676 12.348 1.00 91.12 102 VAL A O 1
ATOM 789 N N . LYS A 1 103 ? -7.593 5.491 12.848 1.00 88.88 103 LYS A N 1
ATOM 790 C CA . LYS A 1 103 ? -7.132 5.645 11.459 1.00 88.88 103 LYS A CA 1
ATOM 791 C C . LYS A 1 103 ? -7.238 4.329 10.690 1.00 88.88 103 LYS A C 1
ATOM 793 O O . LYS A 1 103 ? -7.161 3.254 11.276 1.00 88.88 103 LYS A O 1
ATOM 798 N N . SER A 1 104 ? -7.382 4.385 9.368 1.00 88.62 104 SER A N 1
ATOM 799 C CA . SER A 1 104 ? -7.227 3.183 8.535 1.00 88.62 104 SER A CA 1
ATOM 800 C C . SER A 1 104 ? -5.748 2.770 8.493 1.00 88.62 104 SER A C 1
ATOM 802 O O . SER A 1 104 ? -4.864 3.627 8.390 1.00 88.62 104 SER A O 1
ATOM 804 N N . LEU A 1 105 ? -5.459 1.465 8.559 1.00 87.50 105 LEU A N 1
ATOM 805 C CA . LEU A 1 105 ? -4.091 0.960 8.415 1.00 87.50 105 LEU A CA 1
ATOM 806 C C . LEU A 1 105 ? -3.516 1.321 7.042 1.00 87.50 105 LEU A C 1
ATOM 808 O O . LEU A 1 105 ? -2.375 1.774 6.940 1.00 87.50 105 LEU A O 1
ATOM 812 N N . ARG A 1 106 ? -4.322 1.192 5.987 1.00 84.75 106 ARG A N 1
ATOM 813 C CA . ARG A 1 106 ? -3.957 1.638 4.639 1.00 84.75 106 ARG A CA 1
ATOM 814 C C . ARG A 1 106 ? -3.572 3.121 4.595 1.00 84.75 106 ARG A C 1
ATOM 816 O O . ARG A 1 106 ? -2.542 3.459 4.016 1.00 84.75 106 ARG A O 1
ATOM 823 N N . GLU A 1 107 ? -4.375 3.997 5.196 1.00 80.88 107 GLU A N 1
ATOM 824 C CA . GLU A 1 107 ? -4.100 5.442 5.247 1.00 80.88 107 GLU A CA 1
ATOM 825 C C . GLU A 1 107 ? -2.811 5.745 6.010 1.00 80.88 107 GLU A C 1
ATOM 827 O O . GLU A 1 107 ? -1.994 6.541 5.543 1.00 80.88 107 GLU A O 1
ATOM 832 N N . LEU A 1 108 ? -2.598 5.080 7.149 1.00 79.69 108 LEU A N 1
ATOM 833 C CA . LEU A 1 108 ? -1.369 5.210 7.924 1.00 79.69 108 LEU A CA 1
ATOM 834 C C . LEU A 1 108 ? -0.152 4.818 7.098 1.00 79.69 108 LEU A C 1
ATOM 836 O O . LEU A 1 108 ? 0.813 5.564 7.077 1.00 79.69 108 LEU A O 1
ATOM 840 N N . LEU A 1 109 ? -0.178 3.708 6.370 1.00 77.75 109 LEU A N 1
ATOM 841 C CA . LEU A 1 109 ? 0.973 3.300 5.558 1.00 77.75 109 LEU A CA 1
ATOM 842 C C . LEU A 1 109 ? 1.259 4.260 4.396 1.00 77.75 109 LEU A C 1
ATOM 844 O O . LEU A 1 109 ? 2.406 4.382 3.971 1.00 77.75 109 LEU A O 1
ATOM 848 N N . LEU A 1 110 ? 0.239 4.959 3.895 1.00 75.25 110 LEU A N 1
ATOM 849 C CA . LEU A 1 110 ? 0.405 5.976 2.857 1.00 75.25 110 LEU A CA 1
ATOM 850 C C . LEU A 1 110 ? 0.938 7.307 3.413 1.00 75.25 110 LEU A C 1
ATOM 852 O O . LEU A 1 110 ? 1.764 7.937 2.763 1.00 75.25 110 LEU A O 1
ATOM 856 N N . THR A 1 111 ? 0.491 7.722 4.603 1.00 67.75 111 THR A N 1
ATOM 857 C CA . THR A 1 111 ? 0.825 9.029 5.214 1.00 67.75 111 THR A CA 1
ATOM 858 C C . THR A 1 111 ? 2.036 8.994 6.148 1.00 67.75 111 THR A C 1
ATOM 860 O O . THR A 1 111 ? 2.782 9.959 6.230 1.00 67.75 111 THR A O 1
ATOM 863 N N . SER A 1 112 ? 2.311 7.869 6.810 1.00 60.28 112 SER A N 1
ATOM 864 C CA . SER A 1 112 ? 3.484 7.712 7.696 1.00 60.28 112 SER A CA 1
ATOM 865 C C . SER A 1 112 ? 4.812 7.736 6.932 1.00 60.28 112 SER A C 1
ATOM 867 O O . SER A 1 112 ? 5.878 7.803 7.537 1.00 60.28 112 SER A O 1
ATOM 869 N N . ASN A 1 113 ? 4.748 7.677 5.601 1.00 57.88 113 ASN A N 1
ATOM 870 C CA . ASN A 1 113 ? 5.891 7.699 4.704 1.00 57.88 113 ASN A CA 1
ATOM 871 C C . ASN A 1 113 ? 6.298 9.120 4.279 1.00 57.88 113 ASN A C 1
ATOM 873 O O . ASN A 1 113 ? 7.051 9.240 3.316 1.00 57.88 113 ASN A O 1
ATOM 877 N N . ASP A 1 114 ? 5.862 10.177 4.974 1.00 54.78 114 ASP A N 1
ATOM 878 C CA . ASP A 1 114 ? 6.235 11.569 4.663 1.00 54.78 114 ASP A CA 1
ATOM 879 C C . ASP A 1 114 ? 7.760 11.782 4.563 1.00 54.78 114 ASP A C 1
ATOM 881 O O . ASP A 1 114 ? 8.233 12.500 3.686 1.00 54.78 114 ASP A O 1
ATOM 885 N N . GLU A 1 115 ? 8.566 11.091 5.374 1.00 55.69 115 GLU A N 1
ATOM 886 C CA . GLU A 1 115 ? 10.037 11.114 5.254 1.00 55.69 115 GLU A CA 1
ATOM 887 C C . GLU A 1 115 ? 10.543 10.450 3.957 1.00 55.69 115 GLU A C 1
ATOM 889 O O . GLU A 1 115 ? 11.577 10.822 3.402 1.00 55.69 115 GLU A O 1
ATOM 894 N N . SER A 1 116 ? 9.828 9.444 3.455 1.00 55.22 116 SER A N 1
ATOM 895 C CA . SER A 1 116 ? 10.180 8.688 2.248 1.00 55.22 116 SER A CA 1
ATOM 896 C C . SER A 1 116 ? 9.722 9.404 0.975 1.00 55.22 116 SER A C 1
ATOM 898 O O . SER A 1 116 ? 10.449 9.410 -0.017 1.00 55.22 116 SER A O 1
ATOM 900 N N . THR A 1 117 ? 8.557 10.055 0.995 1.00 59.94 117 THR A N 1
ATOM 901 C CA . THR A 1 117 ? 8.053 10.872 -0.123 1.00 59.94 117 THR A CA 1
ATOM 902 C C . THR A 1 117 ? 8.796 12.206 -0.241 1.00 59.94 117 THR A C 1
ATOM 904 O O . THR A 1 117 ? 8.953 12.715 -1.347 1.00 59.94 117 THR A O 1
ATOM 907 N N . GLN A 1 118 ? 9.355 12.743 0.853 1.00 62.41 118 GLN A N 1
ATOM 908 C CA . GLN A 1 118 ? 10.276 13.891 0.799 1.00 62.41 118 GLN A CA 1
ATOM 909 C C . GLN A 1 118 ? 11.618 13.556 0.128 1.00 62.41 118 GLN A C 1
ATOM 911 O O . GLN A 1 118 ? 12.216 14.409 -0.535 1.00 62.41 118 GLN A O 1
ATOM 916 N N . LYS A 1 119 ? 12.101 12.317 0.280 1.00 72.69 119 LYS A N 1
ATOM 917 C CA . LYS A 1 119 ? 13.384 11.868 -0.287 1.00 72.69 119 LYS A CA 1
ATOM 918 C C . LYS A 1 119 ? 13.381 11.861 -1.817 1.00 72.69 119 LYS A C 1
ATOM 920 O O . LYS A 1 119 ? 14.374 12.266 -2.425 1.00 72.69 119 LYS A O 1
ATOM 925 N N . ILE A 1 120 ? 12.273 11.444 -2.431 1.00 79.31 120 ILE A N 1
ATOM 926 C CA . ILE A 1 120 ? 12.092 11.437 -3.888 1.00 79.31 120 ILE A CA 1
ATOM 927 C C . ILE A 1 120 ? 10.866 12.293 -4.225 1.00 79.31 120 ILE A C 1
ATOM 929 O O . ILE A 1 120 ? 9.752 11.770 -4.266 1.00 79.31 120 ILE A O 1
ATOM 933 N N . PRO A 1 121 ? 11.045 13.608 -4.444 1.00 78.19 121 PRO A N 1
ATOM 934 C CA . PRO A 1 121 ? 9.937 14.473 -4.813 1.00 78.19 121 PRO A CA 1
ATOM 935 C C . PRO A 1 121 ? 9.379 14.083 -6.182 1.00 78.19 121 PRO A C 1
ATOM 937 O O . PRO A 1 121 ? 10.089 13.546 -7.035 1.00 78.19 121 PRO A O 1
ATOM 940 N N . CYS A 1 122 ? 8.103 14.391 -6.402 1.00 79.00 122 CYS A N 1
ATOM 941 C CA . CYS A 1 122 ? 7.475 14.216 -7.705 1.00 79.00 122 CYS A CA 1
ATOM 942 C C . CYS A 1 122 ? 8.067 15.217 -8.716 1.00 79.00 122 CYS A C 1
ATOM 944 O O . CYS A 1 122 ? 8.201 16.399 -8.376 1.00 79.00 122 CYS A O 1
ATOM 946 N N . PRO A 1 123 ? 8.400 14.789 -9.947 1.00 81.94 123 PRO A N 1
ATOM 947 C CA . PRO A 1 123 ? 8.736 15.705 -11.031 1.00 81.94 123 PRO A CA 1
ATOM 948 C C . PRO A 1 123 ? 7.608 16.721 -11.274 1.00 81.94 123 PRO A C 1
ATOM 950 O O . PRO A 1 123 ? 6.434 16.355 -11.154 1.00 81.94 123 PRO A O 1
ATOM 953 N N . PRO A 1 124 ? 7.923 17.991 -11.597 1.00 81.81 124 PRO A N 1
ATOM 954 C CA . PRO A 1 124 ? 6.905 18.967 -11.957 1.00 81.81 124 PRO A CA 1
ATOM 955 C C . PRO A 1 124 ? 6.230 18.574 -13.271 1.00 81.81 124 PRO A C 1
ATOM 957 O O . PRO A 1 124 ? 6.871 18.017 -14.164 1.00 81.81 124 PRO A O 1
ATOM 960 N N . GLU A 1 125 ? 4.963 18.952 -13.426 1.00 81.19 125 GLU A N 1
ATOM 961 C CA . GLU A 1 125 ? 4.176 18.666 -14.633 1.00 81.19 125 GLU A CA 1
ATOM 962 C C . GLU A 1 125 ? 4.867 19.174 -15.908 1.00 81.19 125 GLU A C 1
ATOM 964 O O . GLU A 1 125 ? 4.884 18.490 -16.923 1.00 81.19 125 GLU A O 1
ATOM 969 N N . SER A 1 126 ? 5.565 20.310 -15.824 1.00 79.75 126 SER A N 1
ATOM 970 C CA . SER A 1 126 ? 6.325 20.892 -16.937 1.00 79.75 126 SER A CA 1
ATOM 971 C C . SER A 1 126 ? 7.505 20.047 -17.434 1.00 79.75 126 SER A C 1
ATOM 973 O O . SER A 1 126 ? 8.027 20.324 -18.508 1.00 79.75 126 SER A O 1
ATOM 975 N N . SER A 1 127 ? 7.986 19.082 -16.643 1.00 80.12 127 SER A N 1
ATOM 976 C CA . SER A 1 127 ? 9.058 18.160 -17.055 1.00 80.12 127 SER A CA 1
ATOM 977 C C . SER A 1 127 ? 8.537 16.873 -17.689 1.00 80.12 127 SER A C 1
ATOM 979 O O . SER A 1 127 ? 9.324 16.117 -18.257 1.00 80.12 127 SER A O 1
ATOM 981 N N . LEU A 1 128 ? 7.233 16.606 -17.576 1.00 79.75 128 LEU A N 1
ATOM 982 C CA . LEU A 1 128 ? 6.631 15.398 -18.114 1.00 79.75 128 LEU A CA 1
ATOM 983 C C . LEU A 1 128 ? 6.506 15.523 -19.641 1.00 79.75 128 LEU A C 1
ATOM 985 O O . LEU A 1 128 ? 6.070 16.564 -20.134 1.00 79.75 128 LEU A O 1
ATOM 989 N N . PRO A 1 129 ? 6.836 14.471 -20.408 1.00 74.31 129 PRO A N 1
ATOM 990 C CA . PRO A 1 129 ? 6.683 14.447 -21.860 1.00 74.31 129 PRO A CA 1
ATOM 991 C C . PRO A 1 129 ? 5.209 14.232 -22.262 1.00 74.31 129 PRO A C 1
ATOM 993 O O . PRO A 1 129 ? 4.902 13.319 -23.019 1.00 74.31 129 PRO A O 1
ATOM 996 N N . LEU A 1 130 ? 4.288 15.050 -21.737 1.00 66.88 130 LEU A N 1
ATOM 997 C CA . LEU A 1 130 ? 2.833 14.884 -21.903 1.00 66.88 130 LEU A CA 1
ATOM 998 C C . LEU A 1 130 ? 2.368 15.028 -23.359 1.00 66.88 130 LEU A C 1
ATOM 1000 O O . LEU A 1 130 ? 1.348 14.457 -23.728 1.00 66.88 130 LEU A O 1
ATOM 1004 N N . ASP A 1 131 ? 3.133 15.756 -24.175 1.00 65.25 131 ASP A N 1
ATOM 1005 C CA . ASP A 1 131 ? 2.824 16.026 -25.584 1.00 65.25 131 ASP A CA 1
ATOM 1006 C C . ASP A 1 131 ? 3.621 15.135 -26.559 1.00 65.25 131 ASP A C 1
ATOM 1008 O O . ASP A 1 131 ? 3.588 15.345 -27.774 1.00 65.25 131 ASP A O 1
ATOM 1012 N N . CYS A 1 132 ? 4.395 14.171 -26.047 1.00 63.91 132 CYS A N 1
ATOM 1013 C CA . CYS A 1 132 ? 5.268 13.324 -26.851 1.00 63.91 132 CYS A CA 1
ATOM 1014 C C . CYS A 1 132 ? 4.781 11.870 -26.837 1.00 63.91 132 CYS A C 1
ATOM 1016 O O . CYS A 1 132 ? 5.188 11.076 -25.994 1.00 63.91 132 CYS A O 1
ATOM 1018 N N . ASP A 1 133 ? 3.965 11.512 -27.830 1.00 64.62 133 ASP A N 1
ATOM 1019 C CA . ASP A 1 133 ? 3.511 10.130 -28.066 1.00 64.62 133 ASP A CA 1
ATOM 1020 C C . ASP A 1 133 ? 4.612 9.222 -28.660 1.00 64.62 133 ASP A C 1
ATOM 1022 O O . ASP A 1 133 ? 4.358 8.071 -29.031 1.00 64.62 133 ASP A O 1
ATOM 1026 N N . ASP A 1 134 ? 5.848 9.717 -28.799 1.00 81.75 134 ASP A N 1
ATOM 1027 C CA . ASP A 1 134 ? 6.938 8.931 -29.368 1.00 81.75 134 ASP A CA 1
ATOM 1028 C C . ASP A 1 134 ? 7.570 8.015 -28.315 1.00 81.75 134 ASP A C 1
ATOM 1030 O O . ASP A 1 134 ? 8.584 8.322 -27.683 1.00 81.75 134 ASP A O 1
ATOM 1034 N N . ILE A 1 135 ? 6.979 6.827 -28.191 1.00 84.00 135 ILE A N 1
ATOM 1035 C CA . ILE A 1 135 ? 7.484 5.714 -27.378 1.00 84.00 135 ILE A CA 1
ATOM 1036 C C . ILE A 1 135 ? 8.963 5.422 -27.686 1.00 84.00 135 ILE A C 1
ATOM 1038 O O . ILE A 1 135 ? 9.718 5.038 -26.794 1.00 84.00 135 ILE A O 1
ATOM 1042 N N . THR A 1 136 ? 9.403 5.606 -28.935 1.00 85.50 136 THR A N 1
ATOM 1043 C CA . THR A 1 136 ? 10.789 5.340 -29.350 1.00 85.50 136 THR A CA 1
ATOM 1044 C C . THR A 1 136 ? 11.754 6.303 -28.675 1.00 85.50 136 THR A C 1
ATOM 1046 O O . THR A 1 136 ? 12.819 5.887 -28.220 1.00 85.50 136 THR A O 1
ATOM 1049 N N . LEU A 1 137 ? 11.374 7.580 -28.583 1.00 83.38 137 LEU A N 1
ATOM 1050 C CA . LEU A 1 137 ? 12.149 8.592 -27.873 1.00 83.38 137 LEU A CA 1
ATOM 1051 C C . LEU A 1 137 ? 12.229 8.245 -26.383 1.00 83.38 137 LEU A C 1
ATOM 1053 O O . LEU A 1 137 ? 13.322 8.218 -25.823 1.00 83.38 137 LEU A O 1
ATOM 1057 N N . GLY A 1 138 ? 11.097 7.860 -25.784 1.00 86.88 138 GLY A N 1
ATOM 1058 C CA . GLY A 1 138 ? 11.043 7.387 -24.401 1.00 86.88 138 GLY A CA 1
ATOM 1059 C C . GLY A 1 138 ? 11.995 6.221 -24.125 1.00 86.88 138 GLY A C 1
ATOM 1060 O O . GLY A 1 138 ? 12.758 6.244 -23.164 1.00 86.88 138 GLY A O 1
ATOM 1061 N N . ILE A 1 139 ? 12.009 5.209 -24.996 1.00 89.31 139 ILE A N 1
ATOM 1062 C CA . ILE A 1 139 ? 12.908 4.056 -24.853 1.00 89.31 139 ILE A CA 1
ATOM 1063 C C . ILE A 1 139 ? 14.376 4.468 -25.020 1.00 89.31 139 ILE A C 1
ATOM 1065 O O . ILE A 1 139 ? 15.215 4.008 -24.249 1.00 89.31 139 ILE A O 1
ATOM 1069 N N . ASN A 1 140 ? 14.706 5.331 -25.984 1.00 89.75 140 ASN A N 1
ATOM 1070 C CA . ASN A 1 140 ? 16.084 5.789 -26.206 1.00 89.75 140 ASN A CA 1
ATOM 1071 C C . ASN A 1 140 ? 16.645 6.558 -25.002 1.00 89.75 140 ASN A C 1
ATOM 1073 O O . ASN A 1 140 ? 17.805 6.365 -24.624 1.00 89.75 140 ASN A O 1
ATOM 1077 N N . ASP A 1 141 ? 15.817 7.383 -24.368 1.00 89.94 141 ASP A N 1
ATOM 1078 C CA . ASP A 1 141 ? 16.183 8.106 -23.153 1.00 89.94 141 ASP A CA 1
ATOM 1079 C C . ASP A 1 141 ? 16.447 7.137 -21.993 1.00 89.94 141 ASP A C 1
ATOM 1081 O O . ASP A 1 141 ? 17.443 7.274 -21.280 1.00 89.94 141 ASP A O 1
ATOM 1085 N N . LEU A 1 142 ? 15.605 6.109 -21.835 1.00 91.62 142 LEU A N 1
ATOM 1086 C CA . LEU A 1 142 ? 15.798 5.057 -20.831 1.00 91.62 142 LEU A CA 1
ATOM 1087 C C . LEU A 1 142 ? 17.051 4.214 -21.110 1.00 91.62 142 LEU A C 1
ATOM 1089 O O . LEU A 1 142 ? 17.782 3.865 -20.188 1.00 91.62 142 LEU A O 1
ATOM 1093 N N . LEU A 1 143 ? 17.375 3.937 -22.373 1.00 91.94 143 LEU A N 1
ATOM 1094 C CA . LEU A 1 143 ? 18.637 3.281 -22.726 1.00 91.94 143 LEU A CA 1
ATOM 1095 C C . LEU A 1 143 ? 19.848 4.137 -22.323 1.00 91.94 143 LEU A C 1
ATOM 1097 O O . LEU A 1 143 ? 20.792 3.617 -21.728 1.00 91.94 143 LEU A O 1
ATOM 1101 N N . SER A 1 144 ? 19.781 5.449 -22.555 1.00 90.81 144 SER A N 1
ATOM 1102 C CA . SER A 1 144 ? 20.839 6.406 -22.193 1.00 90.81 144 SER A CA 1
ATOM 1103 C C . SER A 1 144 ? 21.026 6.549 -20.674 1.00 90.81 144 SER A C 1
ATOM 1105 O O . SER A 1 144 ? 22.138 6.802 -20.194 1.00 90.81 144 SER A O 1
ATOM 1107 N N . VAL A 1 145 ? 19.968 6.309 -19.887 1.00 91.12 145 VAL A N 1
ATOM 1108 C CA . VAL A 1 145 ? 20.075 6.187 -18.422 1.00 91.12 145 VAL A CA 1
ATOM 1109 C C . VAL A 1 145 ? 21.025 5.051 -18.041 1.00 91.12 145 VAL A C 1
ATOM 1111 O O . VAL A 1 145 ? 21.815 5.213 -17.109 1.00 91.12 145 VAL A O 1
ATOM 1114 N N . GLY A 1 146 ? 21.011 3.943 -18.787 1.00 90.56 146 GLY A N 1
ATOM 1115 C CA . GLY A 1 146 ? 21.933 2.823 -18.601 1.00 90.56 146 GLY A CA 1
ATOM 1116 C C . GLY A 1 146 ? 23.402 3.236 -18.706 1.00 90.56 146 GLY A C 1
ATOM 1117 O O . GLY A 1 146 ? 24.201 2.869 -17.842 1.00 90.56 146 GLY A O 1
ATOM 1118 N N . ASP A 1 147 ? 23.747 4.073 -19.685 1.00 89.31 147 ASP A N 1
ATOM 1119 C CA . ASP A 1 147 ? 25.108 4.605 -19.835 1.00 89.31 147 ASP A CA 1
ATOM 1120 C C . ASP A 1 147 ? 25.510 5.473 -18.634 1.00 89.31 147 ASP A C 1
ATOM 1122 O O . ASP A 1 147 ? 26.628 5.383 -18.121 1.00 89.31 147 ASP A O 1
ATOM 1126 N N . SER A 1 148 ? 24.575 6.277 -18.126 1.00 88.31 148 SER A N 1
ATOM 1127 C CA . SER A 1 148 ? 24.817 7.196 -17.005 1.00 88.31 148 SER A CA 1
ATOM 1128 C C . SER A 1 148 ? 25.066 6.492 -15.679 1.00 88.31 148 SER A C 1
ATOM 1130 O O . SER A 1 148 ? 25.823 6.992 -14.844 1.00 88.31 148 SER A O 1
ATOM 1132 N N . ILE A 1 149 ? 24.450 5.326 -15.486 1.00 88.94 149 ILE A N 1
ATOM 1133 C CA . ILE A 1 149 ? 24.664 4.482 -14.306 1.00 88.94 149 ILE A CA 1
ATOM 1134 C C . ILE A 1 149 ? 25.752 3.423 -14.530 1.00 88.94 149 ILE A C 1
ATOM 1136 O O . ILE A 1 149 ? 25.964 2.577 -13.659 1.00 88.94 149 ILE A O 1
ATOM 1140 N N . ALA A 1 150 ? 26.452 3.478 -15.671 1.00 87.81 150 ALA A N 1
ATOM 1141 C CA . ALA A 1 150 ? 27.465 2.513 -16.088 1.00 87.81 150 ALA A CA 1
ATOM 1142 C C . ALA A 1 150 ? 26.954 1.058 -16.037 1.00 87.81 150 ALA A C 1
ATOM 1144 O O . ALA A 1 150 ? 27.603 0.165 -15.476 1.00 87.81 150 ALA A O 1
ATOM 1145 N N . ALA A 1 151 ? 25.764 0.829 -16.599 1.00 91.19 151 ALA A N 1
ATOM 1146 C CA . ALA A 1 151 ? 25.211 -0.504 -16.776 1.00 91.19 151 ALA A CA 1
ATOM 1147 C C . ALA A 1 151 ? 26.113 -1.335 -17.708 1.00 91.19 151 ALA A C 1
ATOM 1149 O O . ALA A 1 151 ? 26.540 -0.881 -18.766 1.00 91.19 151 ALA A O 1
ATOM 1150 N N . GLN A 1 152 ? 26.411 -2.566 -17.305 1.00 92.38 152 GLN A N 1
ATOM 1151 C CA . GLN A 1 152 ? 27.120 -3.562 -18.109 1.00 92.38 152 GLN A CA 1
ATOM 1152 C C . GLN A 1 152 ? 26.200 -4.200 -19.148 1.00 92.38 152 GLN A C 1
ATOM 1154 O O . GLN A 1 152 ? 26.647 -4.565 -20.234 1.00 92.38 152 GLN A O 1
ATOM 1159 N N . SER A 1 153 ? 24.923 -4.357 -18.801 1.00 92.38 153 SER A N 1
ATOM 1160 C CA . SER A 1 153 ? 23.900 -4.896 -19.684 1.00 92.38 153 SER A CA 1
ATOM 1161 C C . SER A 1 153 ? 22.545 -4.248 -19.385 1.00 92.38 153 SER A C 1
ATOM 1163 O O . SER A 1 153 ? 22.277 -3.812 -18.261 1.00 92.38 153 SER A O 1
ATOM 1165 N N . ILE A 1 154 ? 21.695 -4.161 -20.410 1.00 94.12 154 ILE A N 1
ATOM 1166 C CA . ILE A 1 154 ? 20.311 -3.697 -20.295 1.00 94.12 154 ILE A CA 1
ATOM 1167 C C . ILE A 1 154 ? 19.420 -4.773 -20.905 1.00 94.12 154 ILE A C 1
ATOM 1169 O O . ILE A 1 154 ? 19.623 -5.180 -22.049 1.00 94.12 154 ILE A O 1
ATOM 1173 N N . SER A 1 155 ? 18.434 -5.239 -20.144 1.00 94.94 155 SER A N 1
ATOM 1174 C CA . SER A 1 155 ? 17.425 -6.187 -20.616 1.00 94.94 155 SER A CA 1
ATOM 1175 C C . SER A 1 155 ? 16.059 -5.517 -20.641 1.00 94.94 155 SER A C 1
ATOM 1177 O O . SER A 1 155 ? 15.600 -5.008 -19.621 1.00 94.94 155 SER A O 1
ATOM 1179 N N . ILE A 1 156 ? 15.400 -5.543 -21.798 1.00 94.06 156 ILE A N 1
ATOM 1180 C CA . ILE A 1 156 ? 14.029 -5.056 -21.967 1.00 94.06 156 ILE A CA 1
ATOM 1181 C C . ILE A 1 156 ? 13.107 -6.269 -22.044 1.00 94.06 156 ILE A C 1
ATOM 1183 O O . ILE A 1 156 ? 13.296 -7.150 -22.883 1.00 94.06 156 ILE A O 1
ATOM 1187 N N . ILE A 1 157 ? 12.120 -6.322 -21.157 1.00 95.44 157 ILE A N 1
ATOM 1188 C CA . ILE A 1 157 ? 11.210 -7.453 -21.003 1.00 95.44 157 ILE A CA 1
ATOM 1189 C C . ILE A 1 157 ? 9.781 -6.927 -21.088 1.00 95.44 157 ILE A C 1
ATOM 1191 O O . ILE A 1 157 ? 9.390 -6.040 -20.335 1.00 95.44 157 ILE A O 1
ATOM 1195 N N . ILE A 1 158 ? 8.991 -7.502 -21.992 1.00 94.56 158 ILE A N 1
ATOM 1196 C CA . ILE A 1 158 ? 7.547 -7.272 -22.044 1.00 94.56 158 ILE A CA 1
ATOM 1197 C C . ILE A 1 158 ? 6.885 -8.382 -21.235 1.00 94.56 158 ILE A C 1
ATOM 1199 O O . ILE A 1 158 ? 6.930 -9.554 -21.615 1.00 94.56 158 ILE A O 1
ATOM 1203 N N . ASP A 1 159 ? 6.290 -8.012 -20.109 1.00 94.69 159 ASP A N 1
ATOM 1204 C CA . ASP A 1 159 ? 5.559 -8.924 -19.247 1.00 94.69 159 ASP A CA 1
ATOM 1205 C C . ASP A 1 159 ? 4.056 -8.790 -19.500 1.00 94.69 159 ASP A C 1
ATOM 1207 O O . ASP A 1 159 ? 3.425 -7.826 -19.080 1.00 94.69 159 ASP A O 1
ATOM 1211 N N . ASN A 1 160 ? 3.470 -9.778 -20.176 1.00 95.44 160 ASN A N 1
ATOM 1212 C CA . ASN A 1 160 ? 2.040 -9.800 -20.500 1.00 95.44 160 ASN A CA 1
ATOM 1213 C C . ASN A 1 160 ? 1.153 -10.345 -19.368 1.00 95.44 160 ASN A C 1
ATOM 1215 O O . ASN A 1 160 ? -0.043 -10.568 -19.577 1.00 95.44 160 ASN A O 1
ATOM 1219 N N . ARG A 1 161 ? 1.711 -10.623 -18.184 1.00 93.94 161 ARG A N 1
ATOM 1220 C CA . ARG A 1 161 ? 0.927 -11.126 -17.051 1.00 93.94 161 ARG A CA 1
ATOM 1221 C C . ARG A 1 161 ? -0.038 -10.056 -16.540 1.00 93.94 161 ARG A C 1
ATOM 1223 O O . ARG A 1 161 ? 0.161 -8.860 -16.705 1.00 93.94 161 ARG A O 1
ATOM 1230 N N . THR A 1 162 ? -1.118 -10.514 -15.917 1.00 92.38 162 THR A N 1
ATOM 1231 C CA . THR A 1 162 ? -2.065 -9.665 -15.188 1.00 92.38 162 THR A CA 1
ATOM 1232 C C . THR A 1 162 ? -2.161 -10.180 -13.761 1.00 92.38 162 THR A C 1
ATOM 1234 O O . THR A 1 162 ? -2.309 -11.383 -13.533 1.00 92.38 162 THR A O 1
ATOM 1237 N N . HIS A 1 163 ? -2.052 -9.272 -12.803 1.00 90.00 163 HIS A N 1
ATOM 1238 C CA . HIS A 1 163 ? -2.032 -9.552 -11.378 1.00 90.00 163 HIS A CA 1
ATOM 1239 C C . HIS A 1 163 ? -3.398 -9.284 -10.735 1.00 90.00 163 HIS A C 1
ATOM 1241 O O . HIS A 1 163 ? -4.217 -8.506 -11.227 1.00 90.00 163 HIS A O 1
ATOM 1247 N N . ALA A 1 164 ? -3.667 -9.958 -9.617 1.00 88.25 164 ALA A N 1
ATOM 1248 C CA . ALA A 1 164 ? -4.907 -9.772 -8.879 1.00 88.25 164 ALA A CA 1
ATOM 1249 C C . ALA A 1 164 ? -4.909 -8.425 -8.139 1.00 88.25 164 ALA A C 1
ATOM 1251 O O . ALA A 1 164 ? -3.968 -8.086 -7.430 1.00 88.25 164 ALA A O 1
ATOM 1252 N N . ALA A 1 165 ? -6.019 -7.693 -8.223 1.00 84.38 165 ALA A N 1
ATOM 1253 C CA . ALA A 1 165 ? -6.197 -6.410 -7.538 1.00 84.38 165 ALA A CA 1
ATOM 1254 C C . ALA A 1 165 ? -6.789 -6.535 -6.117 1.00 84.38 165 ALA A C 1
ATOM 1256 O O . ALA A 1 165 ? -7.271 -5.549 -5.561 1.00 84.38 165 ALA A O 1
ATOM 1257 N N . SER A 1 166 ? -6.806 -7.743 -5.541 1.00 77.62 166 SER A N 1
ATOM 1258 C CA . SER A 1 166 ? -7.379 -8.016 -4.214 1.00 77.62 166 SER A CA 1
ATOM 1259 C C . SER A 1 166 ? -6.487 -7.553 -3.058 1.00 77.62 166 SER A C 1
ATOM 1261 O O . SER A 1 166 ? -6.992 -7.278 -1.974 1.00 77.62 166 SER A O 1
ATOM 1263 N N . SER A 1 167 ? -5.175 -7.442 -3.290 1.00 81.69 167 SER A N 1
ATOM 1264 C CA . SER A 1 167 ? -4.169 -7.135 -2.263 1.00 81.69 167 SER A CA 1
ATOM 1265 C C . SER A 1 167 ? -3.273 -5.973 -2.690 1.00 81.69 167 SER A C 1
ATOM 1267 O O . SER A 1 167 ? -2.058 -6.104 -2.788 1.00 81.69 167 SER A O 1
ATOM 1269 N N . ILE A 1 168 ? -3.896 -4.832 -2.990 1.00 83.00 168 ILE A N 1
ATOM 1270 C CA . ILE A 1 168 ? -3.204 -3.593 -3.367 1.00 83.00 168 ILE A CA 1
ATOM 1271 C C . ILE A 1 168 ? -3.330 -2.543 -2.264 1.00 83.00 168 ILE A C 1
ATOM 1273 O O . ILE A 1 168 ? -4.366 -2.439 -1.602 1.00 83.00 168 ILE A O 1
ATOM 1277 N N . LEU A 1 169 ? -2.272 -1.748 -2.085 1.00 77.44 169 LEU A N 1
ATOM 1278 C CA . LEU A 1 169 ? -2.229 -0.709 -1.057 1.00 77.44 169 LEU A CA 1
ATOM 1279 C C . LEU A 1 169 ? -3.257 0.389 -1.340 1.00 77.44 169 LEU A C 1
ATOM 1281 O O . LEU A 1 169 ? -4.034 0.728 -0.463 1.00 77.44 169 LEU A O 1
ATOM 1285 N N . ASN A 1 170 ? -3.322 0.902 -2.568 1.00 80.44 170 ASN A N 1
ATOM 1286 C CA . ASN A 1 170 ? -4.296 1.918 -2.962 1.00 80.44 170 ASN A CA 1
ATOM 1287 C C . ASN A 1 170 ? -5.184 1.384 -4.102 1.00 80.44 170 ASN A C 1
ATOM 1289 O O . ASN A 1 170 ? -4.634 0.897 -5.093 1.00 80.44 170 ASN A O 1
ATOM 1293 N N . PRO A 1 171 ? -6.527 1.487 -4.015 1.00 80.94 171 PRO A N 1
ATOM 1294 C CA . PRO A 1 171 ? -7.432 1.089 -5.095 1.00 80.94 171 PRO A CA 1
ATOM 1295 C C . PRO A 1 171 ? -7.101 1.704 -6.461 1.00 80.94 171 PRO A C 1
ATOM 1297 O O . PRO A 1 171 ? -7.291 1.040 -7.479 1.00 80.94 171 PRO A O 1
ATOM 1300 N N . SER A 1 172 ? -6.549 2.921 -6.498 1.00 83.88 172 SER A N 1
ATOM 1301 C CA . SER A 1 172 ? -6.114 3.595 -7.727 1.00 83.88 172 SER A CA 1
ATOM 1302 C C . SER A 1 172 ? -4.975 2.868 -8.450 1.00 83.88 172 SER A C 1
ATOM 1304 O O . SER A 1 172 ? -4.805 3.059 -9.646 1.00 83.88 172 SER A O 1
ATOM 1306 N N . LEU A 1 173 ? -4.234 1.976 -7.781 1.00 86.12 173 LEU A N 1
ATOM 1307 C CA . LEU A 1 173 ? -3.198 1.141 -8.409 1.00 86.12 173 LEU A CA 1
ATOM 1308 C C . LEU A 1 173 ? -3.771 -0.066 -9.166 1.00 86.12 173 LEU A C 1
ATOM 1310 O O . LEU A 1 173 ? -3.024 -0.796 -9.817 1.00 86.12 173 LEU A O 1
ATOM 1314 N N . ARG A 1 174 ? -5.091 -0.289 -9.108 1.00 89.00 174 ARG A N 1
ATOM 1315 C CA . ARG A 1 174 ? -5.764 -1.392 -9.808 1.00 89.00 174 ARG A CA 1
ATOM 1316 C C . ARG A 1 174 ? -5.512 -1.363 -11.311 1.00 89.00 174 ARG A C 1
ATOM 1318 O O . ARG A 1 174 ? -5.302 -2.416 -11.903 1.00 89.00 174 ARG A O 1
ATOM 1325 N N . VAL A 1 175 ? -5.520 -0.173 -11.912 1.00 88.31 175 VAL A N 1
ATOM 1326 C CA . VAL A 1 175 ? -5.285 -0.001 -13.355 1.00 88.31 175 VAL A CA 1
ATOM 1327 C C . VAL A 1 175 ? -3.874 -0.418 -13.779 1.00 88.31 175 VAL A C 1
ATOM 1329 O O . VAL A 1 175 ? -3.675 -0.764 -14.935 1.00 88.31 175 VAL A O 1
ATOM 1332 N N . ALA A 1 176 ? -2.919 -0.463 -12.847 1.00 88.19 176 ALA A N 1
ATOM 1333 C CA . ALA A 1 176 ? -1.532 -0.831 -13.107 1.00 88.19 176 ALA A CA 1
ATOM 1334 C C . ALA A 1 176 ? -1.209 -2.311 -12.819 1.00 88.19 176 ALA A C 1
ATOM 1336 O O . ALA A 1 176 ? -0.044 -2.681 -12.741 1.00 88.19 176 ALA A O 1
ATOM 1337 N N . GLN A 1 177 ? -2.219 -3.170 -12.638 1.00 92.88 177 GLN A N 1
ATOM 1338 C CA . GLN A 1 177 ? -2.022 -4.616 -12.437 1.00 92.88 177 GLN A CA 1
ATOM 1339 C C . GLN A 1 177 ? -1.990 -5.416 -13.754 1.00 92.88 177 GLN A C 1
ATOM 1341 O O . GLN A 1 177 ? -2.025 -6.644 -13.722 1.00 92.88 177 GLN A O 1
ATOM 1346 N N . GLY A 1 178 ? -1.993 -4.744 -14.906 1.00 91.88 178 GLY A N 1
ATOM 1347 C CA . GLY A 1 178 ? -1.957 -5.368 -16.231 1.00 91.88 178 GLY A CA 1
ATOM 1348 C C . GLY A 1 178 ? -0.537 -5.632 -16.753 1.00 91.88 178 GLY A C 1
ATOM 1349 O O . GLY A 1 178 ? 0.416 -5.624 -15.972 1.00 91.88 178 GLY A O 1
ATOM 1350 N N . PRO A 1 179 ? -0.400 -5.841 -18.077 1.00 93.88 179 PRO A N 1
ATOM 1351 C CA . PRO A 1 179 ? 0.893 -5.974 -18.738 1.00 93.88 179 PRO A CA 1
ATOM 1352 C C . PRO A 1 179 ? 1.841 -4.812 -18.430 1.00 93.88 179 PRO A C 1
ATOM 1354 O O . PRO A 1 179 ? 1.404 -3.668 -18.300 1.00 93.88 179 PRO A O 1
ATOM 1357 N N . SER A 1 180 ? 3.140 -5.096 -18.355 1.00 93.69 180 SER A N 1
ATOM 1358 C CA . SER A 1 180 ? 4.165 -4.107 -18.023 1.00 93.69 180 SER A CA 1
ATOM 1359 C C . SER A 1 180 ? 5.406 -4.224 -18.906 1.00 93.69 180 SER A C 1
ATOM 1361 O O . SER A 1 180 ? 5.761 -5.300 -19.392 1.00 93.69 180 SER A O 1
ATOM 1363 N N . LEU A 1 181 ? 6.073 -3.088 -19.110 1.00 93.56 181 LEU A N 1
ATOM 1364 C CA . LEU A 1 181 ? 7.406 -3.017 -19.695 1.00 93.56 181 LEU A CA 1
ATOM 1365 C C . LEU A 1 181 ? 8.422 -2.937 -18.557 1.00 93.56 181 LEU A C 1
ATOM 1367 O O . LEU A 1 181 ? 8.413 -1.985 -17.778 1.00 93.56 181 LEU A O 1
ATOM 1371 N N . ILE A 1 182 ? 9.298 -3.929 -18.468 1.00 94.81 182 ILE A N 1
ATOM 1372 C CA . ILE A 1 182 ? 10.353 -3.998 -17.462 1.00 94.81 182 ILE A CA 1
ATOM 1373 C C . ILE A 1 182 ? 11.681 -3.702 -18.153 1.00 94.81 182 ILE A C 1
ATOM 1375 O O . ILE A 1 182 ? 12.046 -4.367 -19.122 1.00 94.81 182 ILE A O 1
ATOM 1379 N N . ILE A 1 183 ? 12.421 -2.728 -17.627 1.00 94.38 183 ILE A N 1
ATOM 1380 C CA . ILE A 1 183 ? 13.799 -2.453 -18.037 1.00 94.38 183 ILE A CA 1
ATOM 1381 C C . ILE A 1 183 ? 14.706 -2.783 -16.860 1.00 94.38 183 ILE A C 1
ATOM 1383 O O . ILE A 1 183 ? 14.625 -2.162 -15.801 1.00 94.38 183 ILE A O 1
ATOM 1387 N N . TYR A 1 184 ? 15.548 -3.794 -17.043 1.00 94.38 184 TYR A N 1
ATOM 1388 C CA . TYR A 1 184 ? 16.505 -4.242 -16.045 1.00 94.38 184 TYR A CA 1
ATOM 1389 C C . TYR A 1 184 ? 17.906 -3.763 -16.416 1.00 94.38 184 TYR A C 1
ATOM 1391 O O . TYR A 1 184 ? 18.431 -4.132 -17.468 1.00 94.38 184 TYR A O 1
ATOM 1399 N N . TYR A 1 185 ? 18.502 -2.961 -15.536 1.00 92.81 185 TYR A N 1
ATOM 1400 C CA . TYR A 1 185 ? 19.873 -2.482 -15.666 1.00 92.81 185 TYR A CA 1
ATOM 1401 C C . TYR A 1 185 ? 20.796 -3.312 -14.777 1.00 92.81 185 TYR A C 1
ATOM 1403 O O . TYR A 1 185 ? 20.650 -3.321 -13.553 1.00 92.81 185 TYR A O 1
ATOM 1411 N N . GLU A 1 186 ? 21.773 -3.983 -15.378 1.00 91.19 186 GLU A N 1
ATOM 1412 C CA . GLU A 1 186 ? 22.794 -4.719 -14.639 1.00 91.19 186 GLU A CA 1
ATOM 1413 C C . GLU A 1 186 ? 24.029 -3.835 -14.459 1.00 91.19 186 GLU A C 1
ATOM 1415 O O . GLU A 1 186 ? 24.741 -3.552 -15.417 1.00 91.19 186 GLU A O 1
ATOM 1420 N N . THR A 1 187 ? 24.294 -3.368 -13.240 1.00 86.25 187 THR A N 1
ATOM 1421 C CA . THR A 1 187 ? 25.443 -2.499 -12.941 1.00 86.25 187 THR A CA 1
ATOM 1422 C C . THR A 1 187 ? 26.672 -3.301 -12.512 1.00 86.25 187 THR A C 1
ATOM 1424 O O . THR A 1 187 ? 26.575 -4.391 -11.935 1.00 86.25 187 THR A O 1
ATOM 1427 N N . ALA A 1 188 ? 27.862 -2.738 -12.739 1.00 79.94 188 ALA A N 1
ATOM 1428 C CA . ALA A 1 188 ? 29.105 -3.333 -12.257 1.00 79.94 188 ALA A CA 1
ATOM 1429 C C . ALA A 1 188 ? 29.072 -3.517 -10.726 1.00 79.94 188 ALA A C 1
ATOM 1431 O O . ALA A 1 188 ? 28.695 -2.610 -9.981 1.00 79.94 188 ALA A O 1
ATOM 1432 N N . ASN A 1 189 ? 29.474 -4.702 -10.254 1.00 77.44 189 ASN A N 1
ATOM 1433 C CA . ASN A 1 189 ? 29.416 -5.117 -8.844 1.00 77.44 189 ASN A CA 1
ATOM 1434 C C . ASN A 1 189 ? 28.007 -5.115 -8.219 1.00 77.44 189 ASN A C 1
ATOM 1436 O O . ASN A 1 189 ? 27.900 -5.088 -6.993 1.00 77.44 189 ASN A O 1
ATOM 1440 N N . ARG A 1 190 ? 26.933 -5.151 -9.028 1.00 76.25 190 ARG A N 1
ATOM 1441 C CA . ARG A 1 190 ? 25.535 -5.090 -8.554 1.00 76.25 190 ARG A CA 1
ATOM 1442 C C . ARG A 1 190 ? 25.294 -3.904 -7.618 1.00 76.25 190 ARG A C 1
ATOM 1444 O O . ARG A 1 190 ? 24.598 -4.018 -6.609 1.00 76.25 190 ARG A O 1
ATOM 1451 N N . LYS A 1 191 ? 25.923 -2.767 -7.926 1.00 82.19 191 LYS A N 1
ATOM 1452 C CA . LYS A 1 191 ? 25.746 -1.546 -7.148 1.00 82.19 191 LYS A CA 1
ATOM 1453 C C . LYS A 1 191 ? 24.294 -1.087 -7.278 1.00 82.19 191 LYS A C 1
ATOM 1455 O O . LYS A 1 191 ? 23.842 -0.755 -8.373 1.00 82.19 191 LYS A O 1
ATOM 1460 N N . ALA A 1 192 ? 23.602 -1.047 -6.147 1.00 85.38 192 ALA A N 1
ATOM 1461 C CA . ALA A 1 192 ? 22.249 -0.530 -6.051 1.00 85.38 192 ALA A CA 1
ATOM 1462 C C . ALA A 1 192 ? 22.219 0.978 -6.316 1.00 85.38 192 ALA A C 1
ATOM 1464 O O . ALA A 1 192 ? 23.073 1.714 -5.804 1.00 85.38 192 ALA A O 1
ATOM 1465 N N . LEU A 1 193 ? 21.211 1.436 -7.060 1.00 87.38 193 LEU A N 1
ATOM 1466 C CA . LEU A 1 193 ? 20.932 2.863 -7.179 1.00 87.38 193 LEU A CA 1
ATOM 1467 C C . LEU A 1 193 ? 20.450 3.384 -5.833 1.00 87.38 193 LEU A C 1
ATOM 1469 O O . LEU A 1 193 ? 19.531 2.820 -5.238 1.00 87.38 193 LEU A O 1
ATOM 1473 N N . GLN A 1 194 ? 21.083 4.456 -5.369 1.00 87.81 194 GLN A N 1
ATOM 1474 C CA . GLN A 1 194 ? 20.670 5.146 -4.158 1.00 87.81 194 GLN A CA 1
ATOM 1475 C C . GLN A 1 194 ? 19.593 6.181 -4.493 1.00 87.81 194 GLN A C 1
ATOM 1477 O O . GLN A 1 194 ? 19.454 6.615 -5.638 1.00 87.81 194 GLN A O 1
ATOM 1482 N N . THR A 1 195 ? 18.869 6.640 -3.474 1.00 87.31 195 THR A N 1
ATOM 1483 C CA . THR A 1 195 ? 17.849 7.695 -3.591 1.00 87.31 195 THR A CA 1
ATOM 1484 C C . THR A 1 195 ? 18.344 8.919 -4.365 1.00 87.31 195 THR A C 1
ATOM 1486 O O . THR A 1 195 ? 17.627 9.460 -5.202 1.00 87.31 195 THR A O 1
ATOM 1489 N N . GLU A 1 196 ? 19.582 9.341 -4.112 1.00 86.88 196 GLU A N 1
ATOM 1490 C CA . GLU A 1 196 ? 20.180 10.508 -4.761 1.00 86.88 196 GLU A CA 1
ATOM 1491 C C . GLU A 1 196 ? 20.451 10.274 -6.257 1.00 86.88 196 GLU A C 1
ATOM 1493 O O . GLU A 1 196 ? 20.272 11.183 -7.065 1.00 86.88 196 GLU A O 1
ATOM 1498 N N . ASP A 1 197 ? 20.817 9.052 -6.651 1.00 88.56 197 ASP A N 1
ATOM 1499 C CA . ASP A 1 197 ? 20.995 8.702 -8.063 1.00 88.56 197 ASP A CA 1
ATOM 1500 C C . ASP A 1 197 ? 19.644 8.745 -8.791 1.00 88.56 197 ASP A C 1
ATOM 1502 O O . ASP A 1 197 ? 19.528 9.357 -9.852 1.00 88.56 197 ASP A O 1
ATOM 1506 N N . ILE A 1 198 ? 18.597 8.181 -8.177 1.00 89.56 198 ILE A N 1
ATOM 1507 C CA . ILE A 1 198 ? 17.226 8.221 -8.709 1.00 89.56 198 ILE A CA 1
ATOM 1508 C C . ILE A 1 198 ? 16.747 9.670 -8.843 1.00 89.56 198 ILE A C 1
ATOM 1510 O O . ILE A 1 198 ? 16.200 10.045 -9.878 1.00 89.56 198 ILE A O 1
ATOM 1514 N N . ARG A 1 199 ? 17.001 10.511 -7.833 1.00 89.00 199 ARG A N 1
ATOM 1515 C CA . ARG A 1 199 ? 16.664 11.937 -7.877 1.00 89.00 199 ARG A CA 1
ATOM 1516 C C . ARG A 1 199 ? 17.351 12.627 -9.055 1.00 89.00 199 ARG A C 1
ATOM 1518 O O . ARG A 1 199 ? 16.690 13.314 -9.823 1.00 89.00 199 ARG A O 1
ATOM 1525 N N . ARG A 1 200 ? 18.652 12.421 -9.259 1.00 88.31 200 ARG A N 1
ATOM 1526 C CA . ARG A 1 200 ? 19.359 13.024 -10.404 1.00 88.31 200 ARG A CA 1
ATOM 1527 C C . ARG A 1 200 ? 18.791 12.579 -11.746 1.00 88.31 200 ARG A C 1
ATOM 1529 O O . ARG A 1 200 ? 18.697 13.396 -12.652 1.00 88.31 200 ARG A O 1
ATOM 1536 N N . LEU A 1 201 ? 18.399 11.313 -11.866 1.00 89.94 201 LEU A N 1
ATOM 1537 C CA . LEU A 1 201 ? 17.824 10.771 -13.096 1.00 89.94 201 LEU A CA 1
ATOM 1538 C C . LEU A 1 201 ? 16.378 11.234 -13.340 1.00 89.94 201 LEU A C 1
ATOM 1540 O O . LEU A 1 201 ? 15.954 11.302 -14.489 1.00 89.94 201 LEU A O 1
ATOM 1544 N N . LEU A 1 202 ? 15.621 11.566 -12.290 1.00 88.81 202 LEU A N 1
ATOM 1545 C CA . LEU A 1 202 ? 14.280 12.156 -12.402 1.00 88.81 202 LEU A CA 1
ATOM 1546 C C . LEU A 1 202 ? 14.313 13.670 -12.660 1.00 88.81 202 LEU A C 1
ATOM 1548 O O . LEU A 1 202 ? 13.394 14.209 -13.261 1.00 88.81 202 LEU A O 1
ATOM 1552 N N . PHE A 1 203 ? 15.357 14.367 -12.215 1.00 85.62 203 PHE A N 1
ATOM 1553 C CA . PHE A 1 203 ? 15.460 15.829 -12.295 1.00 85.62 203 PHE A CA 1
ATOM 1554 C C . PHE A 1 203 ? 16.653 16.293 -13.141 1.00 85.62 203 PHE A C 1
ATOM 1556 O O . PHE A 1 203 ? 17.223 17.353 -12.889 1.00 85.62 203 PHE A O 1
ATOM 1563 N N . THR A 1 204 ? 17.070 15.493 -14.124 1.00 79.25 204 THR A N 1
ATOM 1564 C CA . THR A 1 204 ? 18.192 15.857 -14.996 1.00 79.25 204 THR A CA 1
ATOM 1565 C C . THR A 1 204 ? 17.838 17.058 -15.877 1.00 79.25 204 THR A C 1
ATOM 1567 O O . THR A 1 204 ? 16.773 17.120 -16.485 1.00 79.25 204 THR A O 1
ATOM 1570 N N . GLU A 1 205 ? 18.766 18.007 -15.993 1.00 67.12 205 GLU A N 1
ATOM 1571 C CA . GLU A 1 205 ? 18.657 19.118 -16.949 1.00 67.12 205 GLU A CA 1
ATOM 1572 C C . GLU A 1 205 ? 19.084 18.705 -18.366 1.00 67.12 205 GLU A C 1
ATOM 1574 O O . GLU A 1 205 ? 18.854 19.433 -19.331 1.00 67.12 205 GLU A O 1
ATOM 1579 N N . LYS A 1 206 ? 19.732 17.539 -18.509 1.00 68.25 206 LYS A N 1
ATOM 1580 C CA . LYS A 1 206 ? 20.173 17.036 -19.810 1.00 68.25 206 LYS A CA 1
ATOM 1581 C C . LYS A 1 206 ? 19.002 16.348 -20.521 1.00 68.25 206 LYS A C 1
ATOM 1583 O O . LYS A 1 206 ? 18.523 15.336 -20.000 1.00 68.25 206 LYS A O 1
ATOM 1588 N N . PRO A 1 207 ? 18.580 16.834 -21.704 1.00 66.00 207 PRO A N 1
ATOM 1589 C CA . PRO A 1 207 ? 17.601 16.125 -22.517 1.00 66.00 207 PRO A CA 1
ATOM 1590 C C . PRO A 1 207 ? 18.182 14.778 -22.961 1.00 66.00 207 PRO A C 1
ATOM 1592 O O . PRO A 1 207 ? 19.389 14.674 -23.195 1.00 66.00 207 PRO A O 1
ATOM 1595 N N . GLY A 1 208 ? 17.339 13.755 -23.079 1.00 71.69 208 GLY A N 1
ATOM 1596 C CA . GLY A 1 208 ? 17.756 12.457 -23.606 1.00 71.69 208 GLY A CA 1
ATOM 1597 C C . GLY A 1 208 ? 18.278 11.450 -22.577 1.00 71.69 208 GLY A C 1
ATOM 1598 O O . GLY A 1 208 ? 18.850 10.437 -22.957 1.00 71.69 208 GLY A O 1
ATOM 1599 N N . ASN A 1 209 ? 18.190 11.741 -21.276 1.00 80.75 209 ASN A N 1
ATOM 1600 C CA . ASN A 1 209 ? 18.809 10.918 -20.229 1.00 80.75 209 ASN A CA 1
ATOM 1601 C C . ASN A 1 209 ? 18.037 10.997 -18.906 1.00 80.75 209 ASN A C 1
ATOM 1603 O O . ASN A 1 209 ? 18.599 11.258 -17.840 1.00 80.75 209 ASN A O 1
ATOM 1607 N N . SER A 1 210 ? 16.716 10.878 -19.000 1.00 86.38 210 SER A N 1
ATOM 1608 C CA . SER A 1 210 ? 15.812 11.084 -17.8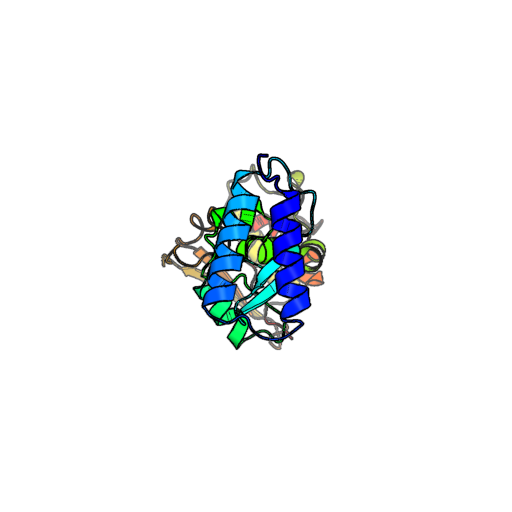74 1.00 86.38 210 SER A CA 1
ATOM 1609 C C . SER A 1 210 ? 14.906 9.886 -17.677 1.00 86.38 210 SER A C 1
ATOM 1611 O O . SER A 1 210 ? 14.328 9.382 -18.637 1.00 86.38 210 SER A O 1
ATOM 1613 N N . LEU A 1 211 ? 14.695 9.490 -16.421 1.00 90.25 211 LEU A N 1
ATOM 1614 C CA . LEU A 1 211 ? 13.655 8.519 -16.068 1.00 90.25 211 LEU A CA 1
ATOM 1615 C C . LEU A 1 211 ? 12.244 9.079 -16.296 1.00 90.25 211 LEU A C 1
ATOM 1617 O O . LEU A 1 211 ? 11.296 8.309 -16.419 1.00 90.25 211 LEU A O 1
ATOM 1621 N N . VAL A 1 212 ? 12.099 10.403 -16.400 1.00 89.50 212 VAL A N 1
ATOM 1622 C CA . VAL A 1 212 ? 10.816 11.064 -16.684 1.00 89.50 212 VAL A CA 1
ATOM 1623 C C . VAL A 1 212 ? 10.298 10.718 -18.083 1.00 89.50 212 VAL A C 1
ATOM 1625 O O . VAL A 1 212 ? 9.092 10.684 -18.307 1.00 89.50 212 VAL A O 1
ATOM 1628 N N . SER A 1 213 ? 11.193 10.367 -19.008 1.00 88.12 213 SER A N 1
ATOM 1629 C CA . SER A 1 213 ? 10.829 9.896 -20.347 1.00 88.12 213 SER A CA 1
ATOM 1630 C C . SER A 1 213 ? 9.942 8.642 -20.323 1.00 88.12 213 SER A C 1
ATOM 1632 O O . SER A 1 213 ? 9.132 8.457 -21.230 1.00 88.12 213 SER A O 1
ATOM 1634 N N . ALA A 1 214 ? 9.993 7.833 -19.253 1.00 90.06 214 ALA A N 1
ATOM 1635 C CA . ALA A 1 214 ? 9.105 6.685 -19.061 1.00 90.06 214 ALA A CA 1
ATOM 1636 C C . ALA A 1 214 ? 7.620 7.073 -19.076 1.00 90.06 214 ALA A C 1
ATOM 1638 O O . ALA A 1 214 ? 6.785 6.248 -19.446 1.00 90.06 214 ALA A O 1
ATOM 1639 N N . PHE A 1 215 ? 7.283 8.321 -18.730 1.00 89.12 215 PHE A N 1
ATOM 1640 C CA . PHE A 1 215 ? 5.903 8.804 -18.751 1.00 89.12 215 PHE A CA 1
ATOM 1641 C C . PHE A 1 215 ? 5.325 8.993 -20.161 1.00 89.12 215 PHE A C 1
ATOM 1643 O O . PHE A 1 215 ? 4.115 9.121 -20.293 1.00 89.12 215 PHE A O 1
ATOM 1650 N N . SER A 1 216 ? 6.149 8.916 -21.215 1.00 87.94 216 SER A N 1
ATOM 1651 C CA . SER A 1 216 ? 5.660 8.769 -22.601 1.00 87.94 216 SER A CA 1
ATOM 1652 C C . SER A 1 216 ? 5.103 7.366 -22.893 1.00 87.94 216 SER A C 1
ATOM 1654 O O . SER A 1 216 ? 4.412 7.157 -23.885 1.00 87.94 216 SER A O 1
ATOM 1656 N N . ILE A 1 217 ? 5.405 6.386 -22.030 1.00 87.88 217 ILE A N 1
ATOM 1657 C CA . ILE A 1 217 ? 5.051 4.970 -22.203 1.00 87.88 217 ILE A CA 1
ATOM 1658 C C . ILE A 1 217 ? 4.029 4.520 -21.150 1.00 87.88 217 ILE A C 1
ATOM 1660 O O . ILE A 1 217 ? 3.148 3.712 -21.442 1.00 87.88 217 ILE A O 1
ATOM 1664 N N . THR A 1 218 ? 4.153 4.999 -19.907 1.00 88.25 218 THR A N 1
ATOM 1665 C CA . THR A 1 218 ? 3.327 4.565 -18.771 1.00 88.25 218 THR A CA 1
ATOM 1666 C C . THR A 1 218 ? 2.911 5.724 -17.873 1.00 88.25 218 THR A C 1
ATOM 1668 O O . THR A 1 218 ? 3.700 6.608 -17.571 1.00 88.25 218 THR A O 1
ATOM 1671 N N . ASN A 1 219 ? 1.699 5.660 -17.321 1.00 86.81 219 ASN A N 1
ATOM 1672 C CA . ASN A 1 219 ? 1.230 6.616 -16.311 1.00 86.81 219 ASN A CA 1
ATOM 1673 C C . ASN A 1 219 ? 1.693 6.254 -14.887 1.00 86.81 219 ASN A C 1
ATOM 1675 O O . ASN A 1 219 ? 1.399 6.976 -13.935 1.00 86.81 219 ASN A O 1
ATOM 1679 N N . LEU A 1 220 ? 2.383 5.122 -14.720 1.00 88.81 220 LEU A N 1
ATOM 1680 C CA . LEU A 1 220 ? 2.942 4.681 -13.447 1.00 88.81 220 LEU A CA 1
ATOM 1681 C C . LEU A 1 220 ? 4.341 4.097 -13.657 1.00 88.81 220 LEU A C 1
ATOM 1683 O O . LEU A 1 220 ? 4.496 3.022 -14.239 1.00 88.81 220 LEU A O 1
ATOM 1687 N N . LEU A 1 221 ? 5.346 4.794 -13.132 1.00 90.19 221 LEU A N 1
ATOM 1688 C CA . LEU A 1 221 ? 6.725 4.323 -13.065 1.00 90.19 221 LEU A CA 1
ATOM 1689 C C . LEU A 1 221 ? 6.984 3.675 -11.699 1.00 90.19 221 LEU A C 1
ATOM 1691 O O . LEU A 1 221 ? 6.772 4.299 -10.660 1.00 90.19 221 LEU A O 1
ATOM 1695 N N . ILE A 1 222 ? 7.476 2.435 -11.703 1.00 90.56 222 ILE A N 1
ATOM 1696 C CA . ILE A 1 222 ? 7.915 1.719 -10.500 1.00 90.56 222 ILE A CA 1
ATOM 1697 C C . ILE A 1 222 ? 9.412 1.455 -10.632 1.00 90.56 222 ILE A C 1
ATOM 1699 O O . ILE A 1 222 ? 9.852 0.847 -11.606 1.00 90.56 222 ILE A O 1
ATOM 1703 N N . ILE A 1 223 ? 10.190 1.895 -9.644 1.00 91.00 223 ILE A N 1
ATOM 1704 C CA . ILE A 1 223 ? 11.636 1.673 -9.587 1.00 91.00 223 ILE A CA 1
ATOM 1705 C C . ILE A 1 223 ? 11.916 0.689 -8.457 1.00 91.00 223 ILE A C 1
ATOM 1707 O O . ILE A 1 223 ? 11.559 0.940 -7.307 1.00 91.00 223 ILE A O 1
ATOM 1711 N N . LEU A 1 224 ? 12.564 -0.425 -8.791 1.00 90.94 224 LEU A N 1
ATOM 1712 C CA . LEU A 1 224 ? 13.018 -1.422 -7.828 1.00 90.94 224 LEU A CA 1
ATOM 1713 C C . LEU A 1 224 ? 14.544 -1.385 -7.775 1.00 90.94 224 LEU A C 1
ATOM 1715 O O . LEU A 1 224 ? 15.214 -1.605 -8.782 1.00 90.94 224 LEU A O 1
ATOM 1719 N N . THR A 1 225 ? 15.085 -1.110 -6.594 1.00 88.06 225 THR A N 1
ATOM 1720 C CA . THR A 1 225 ? 16.521 -1.150 -6.300 1.00 88.06 225 THR A CA 1
ATOM 1721 C C . THR A 1 225 ? 16.725 -2.026 -5.068 1.00 88.06 225 THR A C 1
ATOM 1723 O O . THR A 1 225 ? 15.831 -2.131 -4.230 1.00 88.06 225 THR A O 1
ATOM 1726 N N . SER A 1 226 ? 17.855 -2.723 -4.975 1.00 82.19 226 SER A N 1
ATOM 1727 C CA . SER A 1 226 ? 18.158 -3.528 -3.789 1.00 82.19 226 SER A CA 1
ATOM 1728 C C . SER A 1 226 ? 18.553 -2.619 -2.628 1.00 82.19 226 SER A C 1
ATOM 1730 O O . SER A 1 226 ? 19.424 -1.770 -2.808 1.00 82.19 226 SER A O 1
ATOM 1732 N N . ASP A 1 227 ? 17.995 -2.842 -1.442 1.00 66.31 227 ASP A N 1
ATOM 1733 C CA . ASP A 1 227 ? 18.507 -2.203 -0.229 1.00 66.31 227 ASP A CA 1
ATOM 1734 C C . ASP A 1 227 ? 19.916 -2.739 0.081 1.00 66.31 227 ASP A C 1
ATOM 1736 O O . ASP A 1 227 ? 20.150 -3.952 0.038 1.00 66.31 227 ASP A O 1
ATOM 1740 N N . GLN A 1 228 ? 20.859 -1.827 0.344 1.00 48.50 228 GLN A N 1
ATOM 1741 C CA . GLN A 1 228 ? 22.144 -2.151 0.976 1.00 48.50 228 GLN A CA 1
ATOM 1742 C C . GLN A 1 228 ? 22.048 -1.975 2.486 1.00 48.50 228 GLN A C 1
ATOM 1744 O O . GLN A 1 228 ? 21.452 -0.962 2.915 1.00 48.50 228 GLN A O 1
#

Sequence (228 aa):
EEFGVEDYIFALRMIEKRIGRSQLDDDDLEQASSLVNMIAEGISSTAGHVLVPDEERRLSIAETLAVDDVPWLSAALRTNARGCLRLCHASINEQIARKVGVKSLRELLLTSNDESTQKIPCPPESSLPLDCDDITLGINDLLSVGDSIAAQSISIIIDNRTHAASSILNPSLRVAQGPSLIIYYETANRKALQTEDIRRLLFTEKPGNSLVSAFSITNLLIILTSDQ

pLDDT: mean 83.83, std 10.73, range [46.53, 95.44]

Organism: NCBI:txid44058

Radius of gyration: 24.61 Å; chains: 1; bounding box: 62×32×67 Å

Foldseek 3Di:
DDDALVNLQVVLVVLCVVQPFHADDPVSLVSQQVSLQVNLVRDPDAPDQRWAQWQSRHTDGLQLAAAPPQVVVVVVCVVPPPDDHIHGHPSHDPSSSVSNNHHHPLVCVVPVCPVVCVLADDFDPVPAVPVDLPVVLLVQQVVLLLVVLVFPDKDKDWAQDADDPPRDSDNVCNVVRGIDIDIDGHHVVLDWDDSVSLNCQCDPPDPSHHPSSCNSPDPDDDDDTDDD